Protein AF-A0A1Y3S0T4-F1 (afdb_monomer)

Solvent-accessible surface area (backbone atoms only — not comparable to full-atom values): 10514 Å² total; per-residue (Å²): 111,41,55,55,52,72,51,60,28,50,46,54,92,79,30,40,32,43,30,36,42,38,38,49,50,77,37,74,92,74,42,30,33,38,37,38,40,36,34,21,25,30,57,61,67,98,61,98,59,81,54,43,52,31,23,31,38,37,34,30,49,64,90,37,78,80,43,75,44,75,64,75,42,79,36,24,62,72,36,72,78,49,69,53,73,47,79,44,78,38,48,81,43,20,44,42,71,42,41,42,36,44,42,27,3,68,81,39,77,58,77,76,25,46,37,74,50,77,48,43,41,60,65,38,87,46,73,66,45,83,74,42,74,70,91,75,57,66,87,54,63,53,57,36,31,31,50,36,46,52,69,56,86,41,77,48,63,41,55,45,95,88,62,81,46,76,42,38,72,75,39,84,38,55,72,50,49,49,68,48,81,74,50,75,69,34,41,76,66,96

Secondary structure (DSSP, 8-state):
-BSEEEEEPPPBTTTEEEEEEEEEEEETTTTEEEEEEEEEEEE--SSS---EEEEEEEEEETTEEEEEE---EEE-TT-EEEEEEEEEEPPTTS--EEEEEEEEEESSSS--EEEEEEEEBPPPP---EEEE-----TTS--EEEEE-TT---EEEEEE-TTS-SEEEEEEEE-TTEEE----HHHHTT-

Mean predicted aligned error: 6.02 Å

Nearest PDB structures (foldseek):
  6tav-assembly1_D  TM=3.237E-01  e=8.716E-02  Homo sapiens
  6tav-assembly1_C  TM=2.999E-01  e=6.059E-02  Homo sapiens
  6tav-assembly1_A  TM=3.107E-01  e=1.019E-01  Homo sapiens
  7voo-assembly1_A  TM=3.655E-01  e=3.930E-01  Homo sapiens
  6tav-assembly1_B  TM=3.313E-01  e=2.594E-01  Homo sapiens

Foldseek 3Di:
DFQWDKDWWCADVRFKIKMKIWGWDDDLVQLKIKIKIWIAIGGDDPDDPFWWWKDQKWKDKQNRTPDTDRDIDTGGHGHTPDIDMDMDHAALLQWDKMKMKIWMDTNDSDTDIIDMDIDIDDGNHDDKDWPDWDDDALPDFTKTFMDDSNQDWDWDFDAPPVRPGGLGGTDIDTDTMDTHDDDPVSSVVD

Structure (mmCIF, N/CA/C/O backbone):
data_AF-A0A1Y3S0T4-F1
#
_entry.id   AF-A0A1Y3S0T4-F1
#
loop_
_atom_site.group_PDB
_atom_site.id
_atom_site.type_symbol
_atom_site.label_atom_id
_atom_site.label_alt_id
_atom_site.label_comp_id
_atom_site.label_asym_id
_atom_site.label_entity_id
_atom_site.label_seq_id
_atom_site.pdbx_PDB_ins_code
_atom_site.Cartn_x
_atom_site.Cartn_y
_atom_site.Cartn_z
_atom_site.occupancy
_atom_site.B_iso_or_equiv
_atom_site.auth_seq_id
_atom_site.auth_comp_id
_atom_site.auth_asym_id
_atom_site.auth_atom_id
_atom_site.pdbx_PDB_model_num
ATOM 1 N N . MET A 1 1 ? 0.930 12.149 1.551 1.00 84.44 1 MET A N 1
ATOM 2 C CA . MET A 1 1 ? 0.197 10.907 1.227 1.00 84.44 1 MET A CA 1
ATOM 3 C C . MET A 1 1 ? -0.254 10.985 -0.220 1.00 84.44 1 MET A C 1
ATOM 5 O O . MET A 1 1 ? -0.529 12.093 -0.670 1.00 84.44 1 MET A O 1
ATOM 9 N N . ALA A 1 2 ? -0.275 9.870 -0.949 1.00 92.25 2 ALA A N 1
ATOM 10 C CA . ALA A 1 2 ? -0.686 9.852 -2.349 1.00 92.25 2 ALA A CA 1
ATOM 11 C C . ALA A 1 2 ? -1.312 8.510 -2.759 1.00 92.25 2 ALA A C 1
ATOM 13 O O . ALA A 1 2 ? -0.995 7.462 -2.198 1.00 92.25 2 ALA A O 1
ATOM 14 N N . LEU A 1 3 ? -2.158 8.551 -3.791 1.00 96.88 3 LEU A N 1
ATOM 15 C CA . LEU A 1 3 ? -2.663 7.375 -4.516 1.00 96.88 3 LEU A CA 1
ATOM 16 C C . LEU A 1 3 ? -2.123 7.308 -5.948 1.00 96.88 3 LEU A C 1
ATOM 18 O O . LEU A 1 3 ? -2.604 6.533 -6.765 1.00 96.88 3 LEU A O 1
ATOM 22 N N . SER A 1 4 ? -1.143 8.139 -6.273 1.00 98.38 4 SER A N 1
ATOM 23 C CA . SER A 1 4 ? -0.397 8.067 -7.520 1.00 98.38 4 SER A CA 1
ATOM 24 C C . SER A 1 4 ? 0.948 8.753 -7.357 1.00 98.38 4 SER A C 1
ATOM 26 O O . SER A 1 4 ? 1.165 9.525 -6.420 1.00 98.38 4 SER A O 1
ATOM 28 N N . GLY A 1 5 ? 1.863 8.461 -8.267 1.00 98.38 5 GLY A N 1
ATOM 29 C CA . GLY A 1 5 ? 3.166 9.094 -8.287 1.00 98.38 5 GLY A CA 1
ATOM 30 C C . GLY A 1 5 ? 3.993 8.637 -9.471 1.00 98.38 5 GLY A C 1
ATOM 31 O O . GLY A 1 5 ? 3.568 7.827 -10.297 1.00 98.38 5 GLY A O 1
ATOM 32 N N . SER A 1 6 ? 5.204 9.168 -9.546 1.00 98.38 6 SER A N 1
ATOM 33 C CA . SER A 1 6 ? 6.166 8.793 -10.570 1.00 98.38 6 SER A CA 1
ATOM 34 C C . SER A 1 6 ? 7.584 8.843 -10.032 1.00 98.38 6 SER A C 1
ATOM 36 O O . SER A 1 6 ? 7.881 9.641 -9.147 1.00 98.38 6 SER A O 1
ATOM 38 N N . LEU A 1 7 ? 8.456 8.029 -10.613 1.00 97.81 7 LEU A N 1
ATOM 39 C CA . LEU A 1 7 ? 9.882 7.990 -10.331 1.00 97.81 7 LEU A CA 1
ATOM 40 C C . LEU A 1 7 ? 10.641 7.876 -11.651 1.00 97.81 7 LEU A C 1
ATOM 42 O O . LEU A 1 7 ? 10.340 6.994 -12.453 1.00 97.81 7 LEU A O 1
ATOM 46 N N . THR A 1 8 ? 11.632 8.737 -11.864 1.00 97.81 8 THR A N 1
ATOM 47 C CA . THR A 1 8 ? 12.468 8.739 -13.073 1.00 97.81 8 THR A CA 1
ATOM 48 C C . THR A 1 8 ? 13.914 8.448 -12.700 1.00 97.81 8 THR A C 1
ATOM 50 O O . THR A 1 8 ? 14.414 8.997 -11.721 1.00 97.81 8 THR A O 1
ATOM 53 N N . THR A 1 9 ? 14.586 7.585 -13.464 1.00 97.44 9 THR A N 1
ATOM 54 C CA . THR A 1 9 ? 16.016 7.295 -13.281 1.00 97.44 9 THR A CA 1
ATOM 55 C C . THR A 1 9 ? 16.882 8.524 -13.536 1.00 97.44 9 THR A C 1
ATOM 57 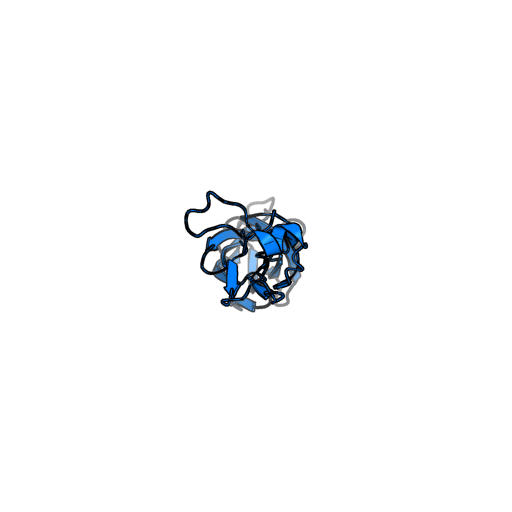O O . THR A 1 9 ? 16.463 9.459 -14.221 1.00 97.44 9 THR A O 1
ATOM 60 N N . ASN A 1 10 ? 18.144 8.490 -13.100 1.00 95.62 10 ASN A N 1
ATOM 61 C CA . ASN A 1 10 ? 19.144 9.369 -13.705 1.00 95.62 10 ASN A CA 1
ATOM 62 C C . ASN A 1 10 ? 19.180 9.170 -15.235 1.00 95.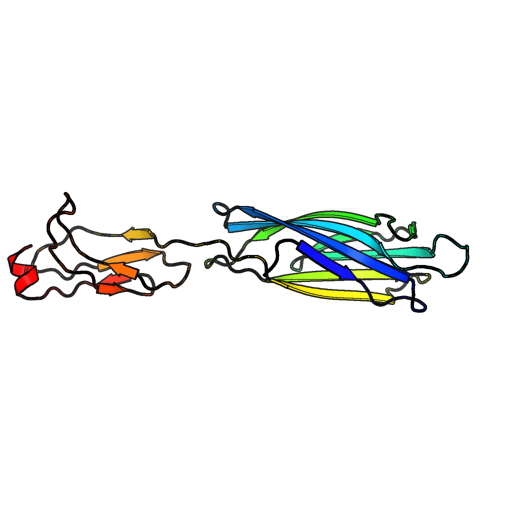62 10 ASN A C 1
ATOM 64 O O . ASN A 1 10 ? 18.837 8.098 -15.751 1.00 95.62 10 ASN A O 1
ATOM 68 N N . ALA A 1 11 ? 19.582 10.215 -15.959 1.00 92.06 11 ALA A N 1
ATOM 69 C CA . ALA A 1 11 ? 19.582 10.212 -17.415 1.00 92.06 11 ALA A CA 1
ATOM 70 C C . ALA A 1 11 ? 20.955 9.829 -17.989 1.00 92.06 11 ALA A C 1
ATOM 72 O O . ALA A 1 11 ? 21.969 10.462 -17.687 1.00 92.06 11 ALA A O 1
ATOM 73 N N . TYR A 1 12 ? 20.990 8.848 -18.889 1.00 90.94 12 TYR A N 1
ATOM 74 C CA . TYR A 1 12 ? 22.156 8.567 -19.720 1.00 90.94 12 TYR A CA 1
ATOM 75 C C . TYR A 1 12 ? 22.338 9.663 -20.779 1.00 90.94 12 TYR A C 1
ATOM 77 O O . TYR A 1 12 ? 21.418 9.990 -21.541 1.00 90.94 12 TYR A O 1
ATOM 85 N N . GLY A 1 13 ? 23.545 10.232 -20.844 1.00 87.19 13 GLY A N 1
ATOM 86 C CA . GLY A 1 13 ? 23.866 11.330 -21.762 1.00 87.19 13 GLY A CA 1
ATOM 87 C C . GLY A 1 13 ? 22.990 12.568 -21.545 1.00 87.19 13 GLY A C 1
ATOM 88 O O . GLY A 1 13 ? 22.670 13.255 -22.509 1.00 87.19 13 GLY A O 1
ATOM 89 N N . GLY A 1 14 ? 22.526 12.788 -20.309 1.00 86.69 14 GLY A N 1
ATOM 90 C CA . GLY A 1 14 ? 21.724 13.944 -19.897 1.00 86.69 14 GLY A CA 1
ATOM 91 C C . GLY A 1 14 ? 20.252 13.919 -20.309 1.00 86.69 14 GLY A C 1
ATOM 92 O O . GLY A 1 14 ? 19.488 14.743 -19.821 1.00 86.69 14 GLY A O 1
ATOM 93 N N . VAL A 1 15 ? 19.833 12.991 -21.178 1.00 87.25 15 VAL A N 1
ATOM 94 C CA . VAL A 1 15 ? 18.504 13.074 -21.808 1.00 87.25 15 VAL A CA 1
ATOM 95 C C . VAL A 1 15 ? 17.759 11.751 -21.991 1.00 87.25 15 VAL A C 1
ATOM 97 O O . VAL A 1 15 ? 16.659 11.775 -22.524 1.00 87.25 15 VAL A O 1
ATOM 100 N N . ARG A 1 16 ? 18.315 10.593 -21.610 1.00 89.94 16 ARG A N 1
ATOM 101 C CA . ARG A 1 16 ? 17.671 9.276 -21.809 1.00 89.94 16 ARG A CA 1
ATOM 102 C C . ARG A 1 16 ? 17.467 8.575 -20.477 1.00 89.94 16 ARG A C 1
ATOM 104 O O . ARG A 1 16 ? 18.444 8.284 -19.797 1.00 89.94 16 ARG A O 1
ATOM 111 N N . SER A 1 17 ? 16.231 8.276 -20.120 1.00 94.19 17 SER A N 1
ATOM 112 C CA . SER A 1 17 ? 15.867 7.726 -18.816 1.00 94.19 17 SER A CA 1
ATOM 113 C C . SER A 1 17 ? 14.731 6.708 -18.927 1.00 94.19 17 SER A C 1
ATOM 115 O O . SER A 1 17 ? 14.222 6.395 -20.009 1.00 94.19 17 SER A O 1
ATOM 117 N N . LEU A 1 18 ? 14.368 6.150 -17.780 1.00 95.81 18 LEU A N 1
ATOM 118 C CA . LEU A 1 18 ? 13.163 5.365 -17.570 1.00 95.81 18 LEU A CA 1
ATOM 119 C C . LEU A 1 18 ? 12.313 6.080 -16.524 1.00 95.81 18 LEU A C 1
ATOM 121 O O . LEU A 1 18 ? 12.845 6.538 -15.514 1.00 95.81 18 LEU A O 1
ATOM 125 N N . THR A 1 19 ? 11.004 6.139 -16.737 1.00 97.69 19 THR A N 1
ATOM 126 C CA . THR A 1 19 ? 10.045 6.644 -15.752 1.00 97.69 19 THR A CA 1
ATOM 127 C C . THR A 1 19 ? 9.044 5.556 -15.426 1.00 97.69 19 THR A C 1
ATOM 129 O O . THR A 1 19 ? 8.407 5.003 -16.319 1.00 97.69 19 THR A O 1
ATOM 132 N N . LEU A 1 20 ? 8.890 5.263 -14.139 1.00 98.69 20 LEU A N 1
ATOM 133 C CA . LEU A 1 20 ? 7.779 4.477 -13.633 1.00 98.69 20 LEU A CA 1
ATOM 134 C C . LEU A 1 20 ? 6.698 5.425 -13.131 1.00 98.69 20 LEU A C 1
ATOM 136 O O . LEU A 1 20 ? 6.955 6.231 -12.241 1.00 98.69 20 LEU A O 1
ATOM 140 N N . THR A 1 21 ? 5.493 5.306 -13.670 1.00 98.75 21 THR A N 1
ATOM 141 C CA . THR A 1 21 ? 4.283 5.938 -13.129 1.00 98.75 21 THR A CA 1
ATOM 142 C C . THR A 1 21 ? 3.449 4.894 -12.412 1.00 98.75 21 THR A C 1
ATOM 144 O O . THR A 1 21 ? 3.365 3.752 -12.869 1.00 98.75 21 THR A O 1
ATOM 147 N N . TRP A 1 22 ? 2.809 5.270 -11.312 1.00 98.81 22 TRP A N 1
ATOM 148 C CA . TRP A 1 22 ? 1.952 4.372 -10.554 1.00 98.81 22 TRP A CA 1
ATOM 149 C C . TRP A 1 22 ? 0.678 5.059 -10.067 1.00 98.81 22 TRP A C 1
ATOM 151 O O . TRP A 1 22 ? 0.628 6.275 -9.891 1.00 98.81 22 TRP A O 1
ATOM 161 N N . SER A 1 23 ? -0.348 4.247 -9.835 1.00 98.75 23 SER A N 1
ATOM 162 C CA . SER A 1 23 ? -1.593 4.604 -9.153 1.00 98.75 23 SER A CA 1
ATOM 163 C C . SER A 1 23 ? -1.956 3.514 -8.147 1.00 98.75 23 SER A C 1
ATOM 165 O O . SER A 1 23 ? -1.479 2.386 -8.263 1.00 98.75 23 SER A O 1
ATOM 167 N N . ALA A 1 24 ? -2.768 3.833 -7.145 1.00 98.62 24 ALA A N 1
ATOM 168 C CA . ALA A 1 24 ? -3.171 2.900 -6.107 1.00 98.62 24 ALA A CA 1
ATOM 169 C C . ALA A 1 24 ? -4.673 2.964 -5.821 1.00 98.62 24 ALA A C 1
ATOM 171 O O . ALA A 1 24 ? -5.259 4.040 -5.730 1.00 98.62 24 ALA A O 1
ATOM 172 N N . THR A 1 25 ? -5.276 1.795 -5.610 1.00 98.44 25 THR A N 1
ATOM 173 C CA . THR A 1 25 ? -6.660 1.636 -5.137 1.00 98.44 25 THR A CA 1
ATOM 174 C C . THR A 1 25 ? -6.671 0.913 -3.797 1.00 98.44 25 THR A C 1
ATOM 176 O O . THR A 1 25 ? -6.008 -0.117 -3.653 1.00 98.44 25 THR A O 1
ATOM 179 N N . GLN A 1 26 ? -7.425 1.420 -2.822 1.00 97.81 26 GLN A N 1
ATOM 180 C CA . GLN A 1 26 ? -7.437 0.881 -1.458 1.00 97.81 26 GLN A CA 1
ATOM 181 C C . GLN A 1 26 ? -8.614 -0.071 -1.226 1.00 97.81 26 GLN A C 1
ATOM 183 O O . GLN A 1 26 ? -9.715 0.158 -1.718 1.00 97.81 26 GLN A O 1
ATOM 188 N N . SER A 1 27 ? -8.385 -1.105 -0.421 1.00 97.75 27 SER A N 1
ATOM 189 C CA . SER A 1 27 ? -9.423 -1.941 0.179 1.00 97.75 27 SER A CA 1
ATOM 190 C C . SER A 1 27 ? -9.442 -1.685 1.681 1.00 97.75 27 SER A C 1
ATOM 192 O O . SER A 1 27 ? -8.518 -2.079 2.395 1.00 97.75 27 SER A O 1
ATOM 194 N N . VAL A 1 28 ? -10.494 -1.013 2.160 1.00 95.25 28 VAL A N 1
ATOM 195 C CA . VAL A 1 28 ? -10.654 -0.689 3.588 1.00 95.25 28 VAL A CA 1
ATOM 196 C C . VAL A 1 28 ? -10.834 -1.963 4.415 1.00 95.25 28 VAL A C 1
ATOM 198 O O . VAL A 1 28 ? -10.186 -2.126 5.450 1.00 95.25 28 VAL A O 1
ATOM 201 N N . SER A 1 29 ? -11.657 -2.896 3.928 1.00 94.12 29 SER A N 1
ATOM 202 C CA . SER A 1 29 ? -11.891 -4.188 4.582 1.00 94.12 29 SER A CA 1
ATOM 203 C C . SER A 1 29 ? -10.639 -5.065 4.582 1.00 94.12 29 SER A C 1
ATOM 205 O O . SER A 1 29 ? -10.322 -5.670 5.602 1.00 94.12 29 SER A O 1
ATOM 207 N N . GLY A 1 30 ? -9.896 -5.089 3.471 1.00 96.19 30 GLY A N 1
ATOM 208 C CA . GLY A 1 30 ? -8.665 -5.870 3.332 1.00 96.19 30 GLY A CA 1
ATOM 209 C C . GLY A 1 30 ? -7.435 -5.250 3.998 1.00 96.19 30 GLY A C 1
ATOM 210 O O . GLY A 1 30 ? -6.421 -5.926 4.120 1.00 96.19 30 GLY A O 1
ATOM 211 N N . ASN A 1 31 ? -7.502 -3.982 4.422 1.00 97.31 31 ASN A N 1
ATOM 212 C CA . ASN A 1 31 ? -6.357 -3.206 4.910 1.00 97.31 31 ASN A CA 1
ATOM 213 C C . ASN A 1 31 ? -5.152 -3.245 3.944 1.00 97.31 31 ASN A C 1
ATOM 215 O O . ASN A 1 31 ? -4.000 -3.442 4.336 1.00 97.31 31 ASN A O 1
ATOM 219 N N . THR A 1 32 ? -5.432 -3.100 2.648 1.00 98.50 32 THR A N 1
ATOM 220 C CA . THR A 1 32 ? -4.443 -3.233 1.567 1.00 98.50 32 THR A CA 1
ATOM 221 C C . THR A 1 32 ? -4.618 -2.139 0.524 1.00 98.50 32 THR A C 1
ATOM 223 O O . THR A 1 32 ? -5.738 -1.690 0.287 1.00 98.50 32 THR A O 1
ATOM 226 N N . SER A 1 33 ? -3.549 -1.806 -0.195 1.00 98.69 33 SER A N 1
ATOM 227 C CA . SER A 1 33 ? -3.616 -1.032 -1.437 1.00 98.69 33 SER A CA 1
ATOM 228 C C . SER A 1 33 ? -3.049 -1.832 -2.602 1.00 98.69 33 SER A C 1
ATOM 230 O O . SER A 1 33 ? -2.012 -2.473 -2.468 1.00 98.69 33 SER A O 1
ATOM 232 N N . THR A 1 34 ? -3.701 -1.774 -3.760 1.00 98.62 34 THR A N 1
ATOM 233 C CA . THR A 1 34 ? -3.180 -2.351 -5.006 1.00 98.62 34 THR A CA 1
ATOM 234 C C . THR A 1 34 ? -2.527 -1.254 -5.823 1.00 98.62 34 THR A C 1
ATOM 236 O O . THR A 1 34 ? -3.215 -0.345 -6.278 1.00 98.62 34 THR A O 1
ATOM 239 N N . VAL A 1 35 ? -1.206 -1.332 -5.984 1.00 98.75 35 VAL A N 1
ATOM 240 C CA . VAL A 1 35 ? -0.392 -0.407 -6.777 1.00 98.75 35 VAL A CA 1
ATOM 241 C C . VAL A 1 35 ? -0.308 -0.922 -8.208 1.00 98.75 35 VAL A C 1
ATOM 243 O O . VAL A 1 35 ? 0.342 -1.935 -8.459 1.00 98.75 35 VAL A O 1
ATOM 246 N N . ASN A 1 36 ? -0.936 -0.216 -9.142 1.00 98.75 36 ASN A N 1
ATOM 247 C CA . ASN A 1 36 ? -0.791 -0.425 -10.580 1.00 98.75 36 ASN A CA 1
ATOM 248 C C . ASN A 1 36 ? 0.344 0.456 -11.092 1.00 98.75 36 ASN A C 1
ATOM 250 O O . ASN A 1 36 ? 0.386 1.645 -10.777 1.00 98.75 36 ASN A O 1
ATOM 254 N N . TRP A 1 37 ? 1.261 -0.102 -11.872 1.00 98.81 37 TRP A N 1
ATOM 255 C CA . TRP A 1 37 ? 2.466 0.593 -12.312 1.00 98.81 37 TRP A CA 1
ATOM 256 C C . TRP A 1 37 ? 2.749 0.362 -13.794 1.00 98.81 37 TRP A C 1
ATOM 258 O O . TRP A 1 37 ? 2.365 -0.645 -14.388 1.00 98.81 37 TRP A O 1
ATOM 268 N N . THR A 1 38 ? 3.438 1.318 -14.406 1.00 98.81 38 THR A N 1
ATOM 269 C CA . THR A 1 38 ? 3.928 1.239 -15.784 1.00 98.81 38 THR A CA 1
ATOM 270 C C . THR A 1 38 ? 5.315 1.848 -15.836 1.00 98.81 38 THR A C 1
ATOM 272 O O . THR A 1 38 ? 5.500 2.994 -15.437 1.00 98.81 38 THR A O 1
ATOM 275 N N . LEU A 1 39 ? 6.287 1.071 -16.305 1.00 98.50 39 LEU A N 1
ATOM 276 C CA . LEU A 1 39 ? 7.636 1.521 -16.610 1.00 98.50 39 LEU A CA 1
ATOM 277 C C . LEU A 1 39 ? 7.703 1.865 -18.097 1.00 98.50 39 LEU A C 1
ATOM 279 O O . LEU A 1 39 ? 7.482 0.993 -18.938 1.00 98.50 39 LEU A O 1
ATOM 283 N N . SER A 1 40 ? 8.069 3.100 -18.412 1.00 96.69 40 SER A N 1
ATOM 284 C CA . SER A 1 40 ? 8.191 3.588 -19.784 1.00 96.69 40 SER A CA 1
ATOM 285 C C . SER A 1 40 ? 9.531 4.269 -20.019 1.00 96.69 40 SER A C 1
ATOM 287 O O . SER A 1 40 ? 10.153 4.801 -19.098 1.00 96.69 40 SER A O 1
ATOM 289 N N . GLY A 1 41 ? 9.976 4.281 -21.271 1.00 93.75 41 GLY A N 1
ATOM 290 C CA . GLY A 1 41 ? 11.067 5.147 -21.698 1.00 93.75 41 GLY A CA 1
ATOM 291 C C . GLY A 1 41 ? 10.696 6.613 -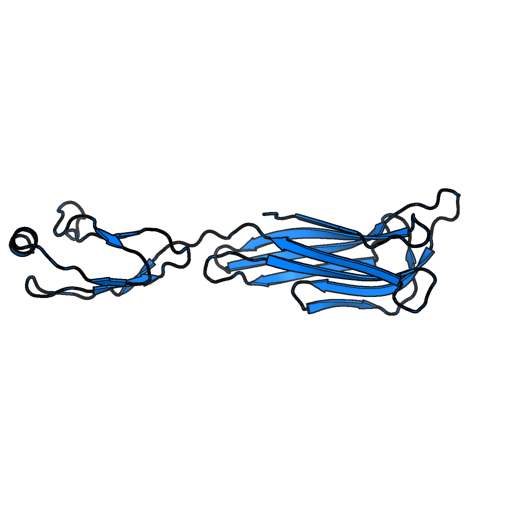21.529 1.00 93.75 41 GLY A C 1
ATOM 292 O O . GLY A 1 41 ? 9.577 7.019 -21.850 1.00 93.75 41 GLY A O 1
ATOM 293 N N . SER A 1 42 ? 11.634 7.409 -21.030 1.00 88.62 42 SER A N 1
ATOM 294 C CA . SER A 1 42 ? 11.469 8.847 -20.855 1.00 88.62 42 SER A CA 1
ATOM 295 C C . SER A 1 42 ? 12.730 9.600 -21.266 1.00 88.62 42 SER A C 1
ATOM 297 O O . SER A 1 42 ? 13.821 9.037 -21.328 1.00 88.62 42 SER A O 1
ATOM 299 N N . GLY A 1 43 ? 12.572 10.884 -21.577 1.00 72.31 43 GLY A N 1
ATOM 300 C CA . GLY A 1 43 ? 13.654 11.711 -22.105 1.00 72.31 43 GLY A CA 1
ATOM 301 C C . GLY A 1 43 ? 13.736 11.714 -23.642 1.00 72.31 43 GLY A C 1
ATOM 302 O O . GLY A 1 43 ? 13.066 10.934 -24.320 1.00 72.31 43 GLY A O 1
ATOM 303 N N . SER A 1 44 ? 14.486 12.666 -24.205 1.00 68.88 44 SER A N 1
ATOM 304 C CA . SER A 1 44 ? 14.457 13.025 -25.631 1.00 68.88 44 SER A CA 1
ATOM 305 C C . SER A 1 44 ? 15.857 13.122 -26.231 1.00 68.88 44 SER A C 1
ATOM 307 O O . SER A 1 44 ? 16.749 13.729 -25.652 1.00 68.88 44 SER A O 1
ATOM 309 N N . THR A 1 45 ? 16.066 12.590 -27.432 1.00 58.97 45 THR A N 1
ATOM 310 C CA . THR A 1 45 ? 17.224 12.963 -28.249 1.00 58.97 45 THR A CA 1
ATOM 311 C C . THR A 1 45 ? 16.869 14.214 -29.047 1.00 58.97 45 THR A C 1
ATOM 313 O O . THR A 1 45 ? 15.891 14.222 -29.784 1.00 58.97 45 THR A O 1
ATOM 316 N N . ALA A 1 46 ? 17.673 15.276 -28.930 1.00 57.69 46 ALA A N 1
ATOM 317 C CA . ALA A 1 46 ? 17.449 16.536 -29.650 1.00 57.69 46 ALA A CA 1
ATOM 318 C C . ALA A 1 46 ? 17.415 16.378 -31.188 1.00 57.69 46 ALA A C 1
ATOM 320 O O . ALA A 1 46 ? 16.946 17.266 -31.889 1.00 57.69 46 ALA A O 1
ATOM 321 N N . ASN A 1 47 ? 17.889 15.247 -31.724 1.00 57.62 47 ASN A N 1
ATOM 322 C CA . ASN A 1 47 ? 18.119 15.061 -33.150 1.00 57.62 47 ASN A CA 1
ATOM 323 C C . ASN A 1 47 ? 17.633 13.663 -33.569 1.00 57.62 47 ASN A C 1
ATOM 325 O O . ASN A 1 47 ? 18.242 12.692 -33.130 1.00 57.62 47 ASN A O 1
ATOM 329 N N . ASN A 1 48 ? 16.566 13.584 -34.380 1.00 57.22 48 ASN A N 1
ATOM 330 C CA . ASN A 1 48 ? 16.119 12.560 -35.360 1.00 57.22 48 ASN A CA 1
ATOM 331 C C . ASN A 1 48 ? 16.532 11.060 -35.272 1.00 57.22 48 ASN A C 1
ATOM 333 O O . ASN A 1 48 ? 16.247 10.312 -36.205 1.00 57.22 48 ASN A O 1
ATOM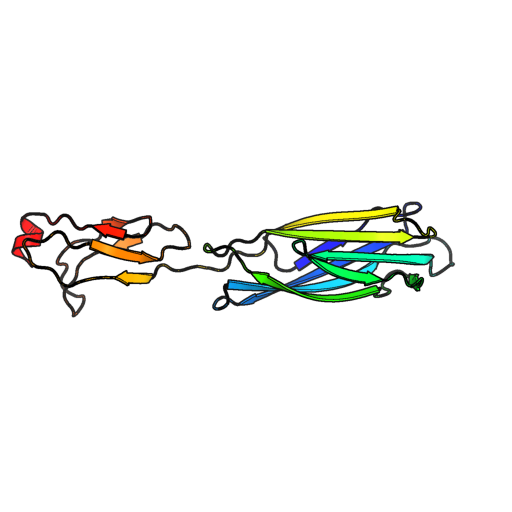 337 N N . ASN A 1 49 ? 17.131 10.562 -34.189 1.00 60.50 49 ASN A N 1
ATOM 338 C CA . ASN A 1 49 ? 17.384 9.145 -33.942 1.00 60.50 49 ASN A CA 1
ATOM 339 C C . ASN A 1 49 ? 16.445 8.674 -32.820 1.00 60.50 49 ASN A C 1
ATOM 341 O O . ASN A 1 49 ? 16.669 9.016 -31.652 1.00 60.50 49 ASN A O 1
ATOM 345 N N . PRO A 1 50 ? 15.353 7.968 -33.160 1.00 72.25 50 PRO A N 1
ATOM 346 C CA . PRO A 1 50 ? 14.133 8.024 -32.369 1.00 72.25 50 PRO A CA 1
ATOM 347 C C . PRO A 1 50 ? 14.046 6.924 -31.307 1.00 72.25 50 PRO A C 1
ATOM 349 O O . PRO A 1 50 ? 12.956 6.660 -30.809 1.00 72.25 50 PRO A O 1
ATOM 352 N N . TRP A 1 51 ? 15.160 6.260 -30.984 1.00 82.50 51 TRP A N 1
ATOM 353 C CA . TRP A 1 51 ? 15.224 5.193 -29.989 1.00 82.50 51 TRP A CA 1
ATOM 354 C C . TRP A 1 51 ? 16.653 4.959 -29.469 1.00 82.50 51 TRP A C 1
ATOM 356 O O . TRP A 1 51 ? 17.639 5.299 -30.121 1.00 82.50 51 TRP A O 1
ATOM 366 N N . TYR A 1 52 ? 16.774 4.337 -28.298 1.00 85.06 52 TYR A N 1
ATOM 367 C CA . TYR A 1 52 ? 18.038 3.871 -27.724 1.00 85.06 52 TYR A CA 1
ATOM 368 C C . TYR A 1 52 ? 17.926 2.423 -27.258 1.00 85.06 52 TYR A C 1
ATOM 370 O O . TYR A 1 52 ? 16.856 1.984 -26.849 1.00 85.06 52 TYR A O 1
ATOM 378 N N . MET A 1 53 ? 19.023 1.662 -27.323 1.00 91.44 53 MET A N 1
ATOM 379 C CA . MET A 1 53 ? 19.015 0.304 -26.774 1.00 91.44 53 MET A CA 1
ATOM 380 C C . MET A 1 53 ? 18.946 0.367 -25.253 1.00 91.44 53 MET A C 1
ATOM 382 O O . MET A 1 53 ? 19.791 1.009 -24.627 1.00 91.44 53 MET A O 1
ATOM 386 N N . THR A 1 54 ? 17.983 -0.342 -24.670 1.00 92.88 54 THR A N 1
ATOM 387 C CA . THR A 1 54 ? 17.887 -0.545 -23.224 1.00 92.88 54 THR A CA 1
ATOM 388 C C . THR A 1 54 ? 17.777 -2.030 -22.889 1.00 92.88 54 THR A C 1
ATOM 390 O O . THR A 1 54 ? 17.285 -2.811 -23.702 1.00 92.88 54 THR A O 1
ATOM 393 N N . GLY A 1 55 ? 18.230 -2.420 -21.702 1.00 91.38 55 GLY A N 1
ATOM 394 C CA . GLY A 1 55 ? 18.171 -3.792 -21.193 1.00 91.38 55 GLY A CA 1
ATOM 395 C C . GLY A 1 55 ? 19.536 -4.262 -20.674 1.00 91.38 55 GLY A C 1
ATOM 396 O O . GLY A 1 55 ? 20.524 -4.061 -21.382 1.00 91.38 55 GLY A O 1
ATOM 397 N N . PRO A 1 56 ? 19.636 -4.895 -19.491 1.00 96.06 56 PRO A N 1
ATOM 398 C CA . PRO A 1 56 ? 18.545 -5.367 -18.637 1.00 96.06 56 PRO A CA 1
ATOM 399 C C . PRO A 1 56 ? 17.727 -4.246 -17.982 1.00 96.06 56 PRO A C 1
ATOM 401 O O . PRO A 1 56 ? 18.199 -3.120 -17.830 1.00 96.06 56 PRO A O 1
ATOM 404 N N . THR A 1 57 ? 16.486 -4.566 -17.609 1.00 97.56 57 THR A N 1
ATOM 405 C CA . THR A 1 57 ? 15.592 -3.701 -16.824 1.00 97.56 57 THR A CA 1
ATOM 406 C C . THR A 1 57 ? 15.025 -4.463 -15.633 1.00 97.56 57 THR A C 1
ATOM 408 O O . THR A 1 57 ? 14.752 -5.661 -15.728 1.00 97.56 57 THR A O 1
ATOM 411 N N . LYS A 1 58 ? 14.847 -3.770 -14.507 1.00 98.62 58 LYS A N 1
ATOM 412 C CA . LYS A 1 58 ? 14.324 -4.332 -13.261 1.00 98.62 58 LYS A CA 1
ATOM 413 C C . LYS A 1 58 ? 13.442 -3.319 -12.545 1.00 98.62 58 LYS A C 1
ATOM 415 O O . LYS A 1 58 ? 13.767 -2.134 -12.500 1.00 98.62 58 LYS A O 1
ATOM 420 N N . VAL A 1 59 ? 12.355 -3.807 -11.952 1.00 98.81 59 VAL A N 1
ATOM 421 C CA . VAL A 1 59 ? 11.512 -3.029 -11.038 1.00 98.81 59 VAL A CA 1
ATOM 422 C C . VAL A 1 59 ? 11.327 -3.814 -9.749 1.00 98.81 59 VAL A C 1
ATOM 424 O O . VAL A 1 59 ? 10.956 -4.991 -9.768 1.00 98.81 59 VAL A O 1
ATOM 427 N N . VAL A 1 60 ? 11.568 -3.147 -8.626 1.00 98.81 60 VAL A N 1
ATOM 428 C CA . VAL A 1 60 ? 11.286 -3.646 -7.280 1.00 98.81 60 VAL A CA 1
ATOM 429 C C . VAL A 1 60 ? 10.266 -2.714 -6.637 1.00 98.81 60 VAL A C 1
ATOM 431 O O . VAL A 1 60 ? 10.466 -1.503 -6.633 1.00 98.81 60 VAL A O 1
ATOM 434 N N . ILE A 1 61 ? 9.176 -3.268 -6.108 1.00 98.75 61 ILE A N 1
ATOM 435 C CA . ILE A 1 61 ? 8.133 -2.528 -5.386 1.00 98.75 61 ILE A CA 1
ATOM 436 C C . ILE A 1 61 ? 7.927 -3.200 -4.033 1.00 98.75 61 ILE A C 1
ATOM 438 O O . ILE A 1 61 ? 7.697 -4.409 -3.976 1.00 98.75 61 ILE A O 1
ATOM 442 N N . ASP A 1 62 ? 7.999 -2.422 -2.952 1.00 97.88 62 ASP A N 1
ATOM 443 C CA . ASP A 1 62 ? 7.856 -2.898 -1.567 1.00 97.88 62 ASP A CA 1
ATOM 444 C C . ASP A 1 62 ? 8.750 -4.123 -1.292 1.00 97.88 62 ASP A C 1
ATOM 446 O O . ASP A 1 62 ? 8.285 -5.198 -0.909 1.00 97.88 62 ASP A O 1
ATOM 450 N N . GLY A 1 63 ? 10.035 -3.994 -1.643 1.00 97.94 63 GLY A N 1
ATOM 451 C CA . GLY A 1 63 ? 11.052 -5.040 -1.487 1.00 97.94 63 GLY A CA 1
ATOM 452 C C . GLY A 1 63 ? 10.944 -6.239 -2.440 1.00 97.94 63 GLY A C 1
ATOM 453 O O . GLY A 1 63 ? 11.840 -7.075 -2.454 1.00 97.94 63 GLY A O 1
ATOM 454 N N . THR A 1 64 ? 9.898 -6.344 -3.267 1.00 98.44 64 THR A N 1
ATOM 455 C CA . THR A 1 64 ? 9.717 -7.480 -4.189 1.00 98.44 64 THR A CA 1
ATOM 456 C C . THR A 1 64 ? 10.011 -7.104 -5.631 1.00 98.44 64 THR A C 1
ATOM 458 O O . THR A 1 64 ? 9.488 -6.118 -6.145 1.00 98.44 64 THR A O 1
ATOM 461 N N . GLN A 1 65 ? 10.812 -7.925 -6.310 1.00 98.62 65 GLN A N 1
ATOM 462 C CA . GLN A 1 65 ? 11.035 -7.813 -7.748 1.00 98.62 65 GLN A CA 1
ATOM 463 C C . GLN A 1 65 ? 9.747 -8.164 -8.505 1.00 98.62 65 GLN A C 1
ATOM 465 O O . GLN A 1 65 ? 9.353 -9.325 -8.551 1.00 98.62 65 GLN A O 1
ATOM 470 N N . VAL A 1 66 ? 9.106 -7.159 -9.100 1.00 98.62 66 VAL A N 1
ATOM 471 C CA . VAL A 1 66 ? 7.871 -7.312 -9.895 1.00 98.62 66 VAL A CA 1
ATOM 472 C C . VAL A 1 66 ? 8.145 -7.390 -11.395 1.00 98.62 66 VAL A C 1
ATOM 474 O O . VAL A 1 66 ? 7.278 -7.792 -12.161 1.00 98.62 66 VAL A O 1
ATOM 477 N N . HIS A 1 67 ? 9.352 -7.009 -11.816 1.00 98.56 67 HIS A N 1
ATOM 478 C CA . HIS A 1 67 ? 9.809 -7.107 -13.197 1.00 98.56 67 HIS A CA 1
ATOM 479 C C . HIS A 1 67 ? 11.309 -7.351 -13.246 1.00 98.56 67 HIS A C 1
ATOM 481 O O . HIS A 1 67 ? 12.072 -6.720 -12.509 1.00 98.56 67 HIS A O 1
ATOM 487 N N . TYR A 1 68 ? 11.723 -8.226 -14.154 1.00 98.19 68 TYR A N 1
ATOM 488 C CA . TYR A 1 68 ? 13.106 -8.380 -14.571 1.00 98.19 68 TYR A CA 1
ATOM 489 C C . TYR A 1 68 ? 13.138 -8.909 -16.000 1.00 98.19 68 TYR A C 1
ATOM 491 O O . TYR A 1 68 ? 12.491 -9.906 -16.312 1.00 98.19 68 TYR A O 1
ATOM 499 N N . SER A 1 69 ? 13.897 -8.250 -16.867 1.00 96.75 69 SER A N 1
ATOM 500 C CA . SER A 1 69 ? 14.136 -8.721 -18.227 1.00 96.75 69 SER A CA 1
ATOM 501 C C . SER A 1 69 ? 15.555 -8.389 -18.649 1.00 96.75 69 SER A C 1
ATOM 503 O O . SER A 1 69 ? 16.015 -7.260 -18.480 1.00 96.75 69 SER A O 1
ATOM 505 N N . THR A 1 70 ? 16.237 -9.369 -19.233 1.00 95.62 70 THR A N 1
ATOM 506 C CA . THR A 1 70 ? 17.549 -9.209 -19.876 1.00 95.62 70 THR A CA 1
ATOM 507 C C . THR A 1 70 ? 17.436 -8.859 -21.358 1.00 95.62 70 THR A C 1
ATOM 509 O O . THR A 1 70 ? 18.448 -8.591 -22.004 1.00 95.62 70 THR A O 1
ATOM 512 N N . SER A 1 71 ? 16.215 -8.838 -21.904 1.00 93.62 71 SER A N 1
ATOM 513 C CA . SER A 1 71 ? 15.979 -8.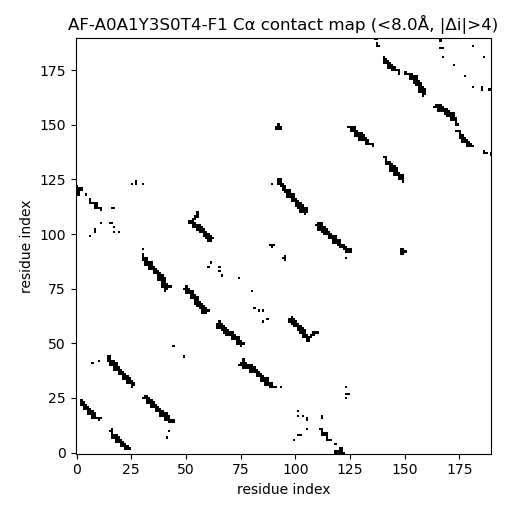539 -23.315 1.00 93.62 71 SER A CA 1
ATOM 514 C C . SER A 1 71 ? 16.411 -7.118 -23.652 1.00 93.62 71 SER A C 1
ATOM 516 O O . SER A 1 71 ? 16.179 -6.178 -22.889 1.00 93.62 71 SER A O 1
ATOM 518 N N . ARG A 1 72 ? 17.018 -6.966 -24.829 1.00 92.38 72 ARG A N 1
ATOM 519 C CA . ARG A 1 72 ? 17.415 -5.672 -25.378 1.00 92.38 72 ARG A CA 1
ATOM 520 C C . ARG A 1 72 ? 16.277 -5.138 -26.235 1.00 92.38 72 ARG A C 1
ATOM 522 O O . ARG A 1 72 ? 15.907 -5.778 -27.214 1.00 92.38 72 ARG A O 1
ATOM 529 N N . ILE A 1 73 ? 15.733 -3.981 -25.873 1.00 92.00 73 ILE A N 1
ATOM 530 C CA . ILE A 1 73 ? 14.642 -3.338 -26.615 1.00 92.00 73 ILE A CA 1
ATOM 531 C C . ILE A 1 73 ? 15.059 -1.952 -27.098 1.00 92.00 73 ILE A C 1
ATOM 533 O O . ILE A 1 73 ? 15.871 -1.268 -26.469 1.00 92.00 73 ILE A O 1
ATOM 537 N N . GLN A 1 74 ? 14.465 -1.529 -28.210 1.00 91.19 74 GLN A N 1
ATOM 538 C CA . GLN A 1 74 ? 14.545 -0.152 -28.674 1.00 91.19 74 GLN A CA 1
ATOM 539 C C . GLN A 1 74 ? 13.577 0.699 -27.851 1.00 91.19 74 GLN A C 1
ATOM 541 O O . GLN A 1 74 ? 12.362 0.563 -27.974 1.00 91.19 74 GLN A O 1
ATOM 546 N N . LEU A 1 75 ? 14.114 1.572 -27.008 1.00 88.56 75 LEU A N 1
ATOM 547 C CA . LEU A 1 75 ? 13.340 2.432 -26.130 1.00 88.56 75 LEU A CA 1
ATOM 548 C C . LEU A 1 75 ? 13.176 3.826 -26.730 1.00 88.56 75 LEU A C 1
ATOM 550 O O . LEU A 1 75 ? 14.162 4.454 -27.111 1.00 88.56 75 LEU A O 1
ATOM 554 N N . ARG A 1 76 ? 11.937 4.314 -26.785 1.00 89.06 76 ARG A N 1
ATOM 555 C CA . ARG A 1 76 ? 11.574 5.691 -27.145 1.00 89.06 76 ARG A CA 1
ATOM 556 C C . ARG A 1 76 ? 10.880 6.352 -25.962 1.00 89.06 76 ARG A C 1
ATOM 558 O O . ARG A 1 76 ? 10.405 5.660 -25.060 1.00 89.06 76 ARG A O 1
ATOM 565 N N . SER A 1 77 ? 10.761 7.678 -25.996 1.00 88.62 77 SER A N 1
ATOM 566 C CA . SER A 1 77 ? 9.848 8.365 -25.081 1.00 88.62 77 SER A CA 1
ATOM 567 C C . SER A 1 77 ? 8.437 7.792 -25.251 1.00 88.62 77 SER A C 1
ATOM 569 O O . SER A 1 77 ? 7.934 7.706 -26.371 1.00 88.62 77 SER A O 1
ATOM 571 N N . GLY A 1 78 ? 7.837 7.332 -24.154 1.00 88.75 78 GLY A N 1
ATOM 572 C CA . GLY A 1 78 ? 6.519 6.696 -24.146 1.00 88.75 78 GLY A CA 1
ATOM 573 C C . GLY A 1 78 ? 6.498 5.205 -24.507 1.00 88.75 78 GLY A C 1
ATOM 574 O O . GLY A 1 78 ? 5.446 4.584 -24.383 1.00 88.75 78 GLY A O 1
ATOM 575 N N . THR A 1 79 ? 7.620 4.587 -24.901 1.00 92.31 79 THR A N 1
ATOM 576 C CA . THR A 1 79 ? 7.669 3.125 -25.077 1.00 92.31 79 THR A CA 1
ATOM 577 C C . THR A 1 79 ? 7.461 2.444 -23.731 1.00 92.31 79 THR A C 1
ATOM 579 O O . THR A 1 79 ? 8.296 2.586 -22.839 1.00 92.31 79 THR A O 1
ATOM 582 N N . VAL A 1 80 ? 6.380 1.676 -23.601 1.00 95.62 80 VAL A N 1
ATOM 583 C CA . VAL A 1 80 ? 6.117 0.856 -22.415 1.00 95.62 80 VAL A CA 1
ATOM 584 C C . VAL A 1 80 ? 7.095 -0.315 -22.389 1.00 95.62 80 VAL A C 1
ATOM 586 O O . VAL A 1 80 ? 7.146 -1.118 -23.316 1.00 95.62 80 VAL A O 1
ATOM 589 N N . VAL A 1 81 ? 7.876 -0.402 -21.317 1.00 96.44 81 VAL A N 1
ATOM 590 C CA . VAL A 1 81 ? 8.826 -1.492 -21.058 1.00 96.44 81 VAL A CA 1
ATOM 591 C C . VAL A 1 81 ? 8.128 -2.650 -20.367 1.00 96.44 81 VAL A C 1
ATOM 593 O O . VAL A 1 81 ? 8.321 -3.806 -20.730 1.00 96.44 81 VAL A O 1
ATOM 596 N N . ALA A 1 82 ? 7.345 -2.329 -19.341 1.00 98.19 82 ALA A N 1
ATOM 597 C CA . ALA A 1 82 ? 6.598 -3.288 -18.549 1.00 98.19 82 ALA A CA 1
ATOM 598 C C . ALA A 1 82 ? 5.482 -2.567 -17.793 1.00 98.19 82 ALA A C 1
ATOM 600 O O . ALA A 1 82 ? 5.569 -1.371 -17.512 1.00 98.19 82 ALA A O 1
ATOM 601 N N . SER A 1 83 ? 4.448 -3.308 -17.428 1.00 98.62 83 SER A N 1
ATOM 602 C CA . SER A 1 83 ? 3.403 -2.842 -16.524 1.00 98.62 83 SER A CA 1
ATOM 603 C C . SER A 1 83 ? 2.930 -4.005 -15.666 1.00 98.62 83 SER A C 1
ATOM 605 O O . SER A 1 83 ? 3.184 -5.168 -15.986 1.00 98.62 83 SER A O 1
ATOM 607 N N . GLY A 1 84 ? 2.262 -3.694 -14.566 1.00 98.62 84 GLY A N 1
ATOM 608 C CA . GLY A 1 84 ? 1.705 -4.709 -13.694 1.00 98.62 84 GLY A CA 1
ATOM 609 C C . GLY A 1 84 ? 1.042 -4.104 -12.474 1.00 98.62 84 GLY A C 1
ATOM 610 O O . GLY A 1 84 ? 0.870 -2.889 -12.362 1.00 98.62 84 GLY A O 1
ATOM 611 N N . SER A 1 85 ? 0.700 -4.972 -11.533 1.00 98.44 85 SER A N 1
ATOM 612 C CA . SER A 1 85 ? 0.093 -4.587 -10.268 1.00 98.44 85 SER A CA 1
ATOM 613 C C . SER A 1 85 ? 0.755 -5.313 -9.107 1.00 98.44 85 SER A C 1
ATOM 615 O O . SER A 1 85 ? 1.215 -6.446 -9.250 1.00 98.44 85 SER A O 1
ATOM 617 N N . ARG A 1 86 ? 0.765 -4.685 -7.934 1.00 98.06 86 ARG A N 1
ATOM 618 C CA . ARG A 1 86 ? 1.172 -5.317 -6.680 1.00 98.06 86 ARG A CA 1
ATOM 619 C C . ARG A 1 86 ? 0.261 -4.875 -5.547 1.00 98.06 86 ARG A C 1
ATOM 621 O O . ARG A 1 86 ? 0.149 -3.683 -5.273 1.00 98.06 86 ARG A O 1
ATOM 628 N N . THR A 1 87 ? -0.338 -5.836 -4.858 1.00 98.50 87 THR A N 1
ATOM 629 C CA . THR A 1 87 ? -1.061 -5.580 -3.611 1.00 98.50 87 THR A CA 1
ATOM 630 C C . THR A 1 87 ? -0.080 -5.488 -2.448 1.00 98.50 87 THR A C 1
ATOM 632 O O . THR A 1 87 ? 0.829 -6.306 -2.316 1.00 98.50 87 THR A O 1
ATOM 635 N N . ILE A 1 88 ? -0.262 -4.465 -1.621 1.00 98.31 88 ILE A N 1
ATOM 636 C CA . ILE A 1 88 ? 0.570 -4.125 -0.474 1.00 98.31 88 ILE A CA 1
ATOM 637 C C . ILE A 1 88 ? -0.330 -4.056 0.759 1.00 98.31 88 ILE A C 1
ATOM 639 O O . ILE A 1 88 ? -1.299 -3.296 0.786 1.00 98.31 88 ILE A O 1
ATOM 643 N N . THR A 1 89 ? 0.007 -4.824 1.792 1.00 98.25 89 THR A N 1
ATOM 644 C CA . THR A 1 89 ? -0.677 -4.783 3.092 1.00 98.25 89 THR A CA 1
ATOM 645 C C . THR A 1 89 ? -0.218 -3.573 3.903 1.00 98.25 89 THR A C 1
ATOM 647 O O . THR A 1 89 ? 0.978 -3.256 3.922 1.00 98.25 89 THR A O 1
ATOM 650 N N . HIS A 1 90 ? -1.167 -2.898 4.554 1.00 98.25 90 HIS A N 1
ATOM 651 C CA . HIS A 1 90 ? -0.920 -1.789 5.474 1.00 98.25 90 HIS A CA 1
ATOM 652 C C . HIS A 1 90 ? -0.628 -2.297 6.890 1.00 98.25 90 HIS A C 1
ATOM 654 O O . HIS A 1 90 ? -0.955 -3.430 7.246 1.00 98.25 90 HIS A O 1
ATOM 660 N N . ASN A 1 91 ? -0.040 -1.435 7.712 1.00 97.44 91 ASN A N 1
ATOM 661 C CA . ASN A 1 91 ? 0.100 -1.668 9.144 1.00 97.44 91 ASN A CA 1
ATOM 662 C C . ASN A 1 91 ? -1.283 -1.766 9.818 1.00 97.44 91 ASN A C 1
ATOM 664 O O . ASN A 1 91 ? -2.309 -1.416 9.227 1.00 97.44 91 ASN A O 1
ATOM 668 N N . SER A 1 92 ? -1.330 -2.228 11.070 1.00 94.06 92 SER A N 1
ATOM 669 C CA . SER A 1 92 ? -2.582 -2.370 11.831 1.00 94.06 92 SER A CA 1
ATOM 670 C C . SER A 1 92 ? -3.351 -1.053 11.995 1.00 94.06 92 SER A C 1
ATOM 672 O O . SER A 1 92 ? -4.580 -1.079 11.999 1.00 94.06 92 SER A O 1
ATOM 674 N N . ASP A 1 93 ? -2.647 0.079 12.063 1.00 95.06 93 ASP A N 1
ATOM 675 C CA . ASP A 1 93 ? -3.180 1.451 12.118 1.00 95.06 93 ASP A CA 1
ATOM 676 C C . ASP A 1 93 ? -3.628 2.007 10.750 1.00 95.06 93 ASP A C 1
ATOM 678 O O . ASP A 1 93 ? -4.114 3.138 10.646 1.00 95.06 93 ASP A O 1
ATOM 682 N N . GLY A 1 94 ? -3.485 1.205 9.692 1.00 97.06 94 GLY A N 1
ATOM 683 C CA . GLY A 1 94 ? -3.821 1.563 8.321 1.00 97.06 94 GLY A CA 1
ATOM 684 C C . GLY A 1 94 ? -2.774 2.430 7.621 1.00 97.06 94 GLY A C 1
ATOM 685 O O . GLY A 1 94 ? -2.998 2.822 6.472 1.00 97.06 94 GLY A O 1
ATOM 686 N N . ALA A 1 95 ? -1.634 2.733 8.246 1.00 97.38 95 ALA A N 1
ATOM 687 C CA . ALA A 1 95 ? -0.538 3.453 7.608 1.00 97.38 95 ALA A CA 1
ATOM 688 C C . ALA A 1 95 ? 0.307 2.518 6.725 1.00 97.38 95 ALA A C 1
ATOM 690 O O . ALA A 1 95 ? 0.454 1.324 6.997 1.00 97.38 95 ALA A O 1
ATOM 691 N N . LYS A 1 96 ? 0.891 3.059 5.648 1.00 98.19 96 LYS A N 1
ATOM 692 C CA . LYS A 1 96 ? 1.890 2.344 4.842 1.00 98.19 96 LYS A CA 1
ATOM 693 C C . LYS A 1 96 ? 2.794 3.304 4.076 1.00 98.19 96 LYS A C 1
ATOM 695 O O . LYS A 1 96 ? 2.325 4.182 3.350 1.00 98.19 96 LYS A O 1
ATOM 700 N N . THR A 1 97 ? 4.093 3.043 4.162 1.00 98.44 97 THR A N 1
ATOM 701 C CA . THR A 1 97 ? 5.108 3.555 3.236 1.00 98.44 97 THR A CA 1
ATOM 702 C C . THR A 1 97 ? 5.700 2.369 2.486 1.00 98.44 97 THR A C 1
ATOM 704 O O . THR A 1 97 ? 5.924 1.318 3.084 1.00 98.44 97 THR A O 1
ATOM 707 N N . PHE A 1 98 ? 5.928 2.522 1.186 1.00 98.44 98 PHE A N 1
ATOM 708 C CA . PHE A 1 98 ? 6.564 1.512 0.342 1.00 98.44 98 PHE A CA 1
ATOM 709 C C . PHE A 1 98 ? 7.625 2.166 -0.543 1.00 98.44 98 PHE A C 1
ATOM 711 O O . PHE A 1 98 ? 7.536 3.359 -0.834 1.00 98.44 98 PHE A O 1
ATOM 718 N N . SER A 1 99 ? 8.622 1.399 -0.977 1.00 98.50 99 SER A N 1
ATOM 719 C CA . SER A 1 99 ? 9.641 1.873 -1.915 1.00 98.50 99 SER A CA 1
ATOM 720 C C . SER A 1 99 ? 9.402 1.348 -3.326 1.00 98.50 99 SER A C 1
ATOM 722 O O . SER A 1 99 ? 8.857 0.259 -3.527 1.00 98.50 99 SER A O 1
ATOM 724 N N . ILE A 1 100 ? 9.832 2.133 -4.309 1.00 98.81 100 ILE A N 1
ATOM 725 C CA . ILE A 1 100 ? 9.991 1.707 -5.696 1.00 98.81 100 ILE A CA 1
ATOM 726 C C . ILE A 1 100 ? 11.454 1.898 -6.066 1.00 98.81 100 ILE A C 1
ATOM 728 O O . ILE A 1 100 ? 12.007 2.974 -5.848 1.00 98.81 100 ILE A O 1
ATOM 732 N N . ARG A 1 101 ? 12.053 0.874 -6.674 1.00 98.81 101 ARG A N 1
ATOM 733 C CA . ARG A 1 101 ? 13.393 0.925 -7.257 1.00 98.81 101 ARG A CA 1
ATOM 734 C C . ARG A 1 101 ? 13.352 0.480 -8.712 1.00 98.81 101 ARG A C 1
ATOM 736 O O . ARG A 1 101 ? 12.773 -0.558 -9.035 1.00 98.81 101 ARG A O 1
ATOM 743 N N . ILE A 1 102 ? 13.985 1.266 -9.574 1.00 98.50 102 ILE A N 1
ATOM 744 C CA . ILE A 1 102 ? 14.137 1.011 -11.007 1.00 98.50 102 ILE A CA 1
ATOM 745 C C . ILE A 1 102 ? 15.624 0.806 -11.280 1.00 98.50 102 ILE A C 1
ATOM 747 O O . ILE A 1 102 ? 16.452 1.597 -10.827 1.00 98.50 102 ILE A O 1
ATOM 751 N N . GLU A 1 103 ? 15.958 -0.217 -12.057 1.00 98.38 103 GLU A N 1
ATOM 752 C CA . GLU A 1 103 ? 17.277 -0.361 -12.670 1.00 98.38 103 GLU A CA 1
ATOM 753 C C . GLU A 1 103 ? 17.120 -0.549 -14.177 1.00 98.38 103 GLU A C 1
ATOM 755 O O . GLU A 1 103 ? 16.234 -1.268 -14.648 1.00 98.38 103 GLU A O 1
ATOM 760 N N . GLY A 1 104 ? 18.009 0.075 -14.936 1.00 96.81 104 GLY A N 1
ATOM 761 C CA . GLY A 1 104 ? 18.098 -0.056 -16.377 1.00 96.81 104 GLY A CA 1
ATOM 762 C C . GLY A 1 104 ? 19.534 0.092 -16.860 1.00 96.81 104 GLY A C 1
ATOM 763 O O . GLY A 1 104 ? 20.356 0.782 -16.250 1.00 96.81 104 GLY A O 1
ATOM 764 N N . ALA A 1 105 ? 19.828 -0.557 -17.979 1.00 96.50 105 ALA A N 1
ATOM 765 C CA . ALA A 1 105 ? 21.063 -0.365 -18.722 1.00 96.50 105 ALA A CA 1
ATOM 766 C C . ALA A 1 105 ? 20.744 0.265 -20.081 1.00 96.50 105 ALA A C 1
ATOM 768 O O . ALA A 1 105 ? 20.136 -0.386 -20.928 1.00 96.50 105 ALA A O 1
ATOM 769 N N . ILE A 1 106 ? 21.138 1.522 -20.291 1.00 93.81 106 ILE A N 1
ATOM 770 C CA . ILE A 1 106 ? 20.983 2.242 -21.562 1.00 93.81 106 ILE A CA 1
ATOM 771 C C . ILE A 1 106 ? 22.324 2.237 -22.301 1.00 93.81 106 ILE A C 1
ATOM 773 O O . ILE A 1 106 ? 23.335 2.680 -21.758 1.00 93.81 106 ILE A O 1
ATOM 777 N N . TYR A 1 107 ? 22.331 1.719 -23.536 1.00 92.88 107 TYR A N 1
ATOM 778 C CA . TYR A 1 107 ? 23.493 1.460 -24.410 1.00 92.88 107 TYR A CA 1
ATOM 779 C C . TYR A 1 107 ? 24.603 0.556 -23.842 1.00 92.88 107 TYR A C 1
ATOM 781 O O . TYR A 1 107 ? 25.430 0.070 -24.606 1.00 92.88 107 TYR A O 1
ATOM 789 N N . THR A 1 108 ? 24.578 0.230 -22.556 1.00 91.81 108 THR A N 1
ATOM 790 C CA . THR A 1 108 ? 25.488 -0.702 -21.875 1.00 91.81 108 THR A CA 1
ATOM 791 C C . THR A 1 108 ? 24.781 -2.017 -21.563 1.00 91.81 108 THR A C 1
ATOM 793 O O . THR A 1 108 ? 23.559 -2.087 -21.640 1.00 91.81 108 THR A O 1
ATOM 796 N N . THR A 1 109 ? 25.520 -3.067 -21.208 1.00 87.88 109 THR A N 1
ATOM 797 C CA . THR A 1 109 ? 24.957 -4.317 -20.653 1.00 87.88 109 THR A CA 1
ATOM 798 C C . THR A 1 109 ? 24.911 -4.312 -19.123 1.00 87.88 109 THR A C 1
ATOM 800 O O . THR A 1 109 ? 24.114 -5.035 -18.531 1.00 87.88 109 THR A O 1
ATOM 803 N N . SER A 1 110 ? 25.721 -3.467 -18.481 1.00 94.44 110 SER A N 1
ATOM 804 C CA . SER A 1 110 ? 25.691 -3.213 -17.037 1.00 94.44 110 SER A CA 1
ATOM 805 C C . SER A 1 110 ? 24.721 -2.083 -16.694 1.00 94.44 110 SER A C 1
ATOM 807 O O . SER A 1 110 ? 24.622 -1.110 -17.445 1.00 94.44 110 SER A O 1
ATOM 809 N N . VAL A 1 111 ? 24.044 -2.192 -15.547 1.00 97.06 111 VAL A N 1
ATOM 810 C CA . VAL A 1 111 ? 23.124 -1.167 -15.022 1.00 97.06 111 VAL A CA 1
ATOM 811 C C . VAL A 1 111 ? 23.844 0.180 -14.889 1.00 97.06 111 VAL A C 1
ATOM 813 O O . VAL A 1 111 ? 24.887 0.265 -14.247 1.00 97.06 111 VAL A O 1
ATOM 816 N N . ASN A 1 112 ? 23.280 1.230 -15.490 1.00 96.56 112 ASN A N 1
ATOM 817 C CA . ASN A 1 112 ? 23.821 2.597 -15.465 1.00 96.56 112 ASN A CA 1
ATOM 818 C C . ASN A 1 112 ? 22.746 3.685 -15.270 1.00 96.56 112 ASN A C 1
ATOM 820 O O . ASN A 1 112 ? 23.063 4.874 -15.199 1.00 96.56 112 ASN A O 1
ATOM 824 N N . CYS A 1 113 ? 21.475 3.292 -15.200 1.00 96.50 113 CYS A N 1
ATOM 825 C CA . CYS A 1 113 ? 20.341 4.158 -14.915 1.00 96.50 113 CYS A CA 1
ATOM 826 C C . CYS A 1 113 ? 19.547 3.551 -13.763 1.00 96.50 113 CYS A C 1
ATOM 828 O O . CYS A 1 113 ? 19.022 2.444 -13.879 1.00 96.50 113 CYS A O 1
ATO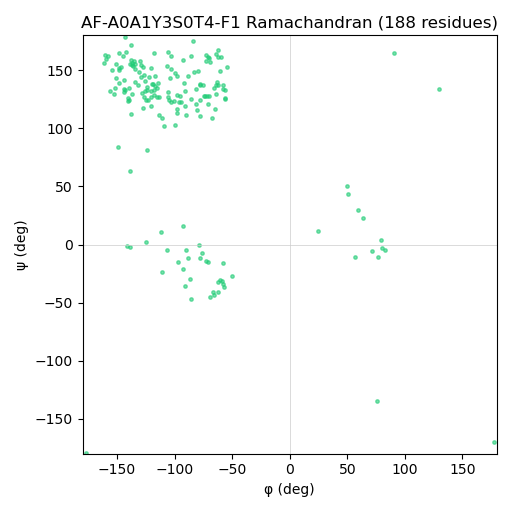M 830 N N . THR A 1 114 ? 19.463 4.260 -12.646 1.00 98.19 114 THR A N 1
ATOM 831 C CA . THR A 1 114 ? 18.755 3.817 -11.451 1.00 98.19 114 THR A CA 1
ATOM 832 C C . THR A 1 114 ? 17.948 4.953 -10.845 1.00 98.19 114 THR A C 1
ATOM 834 O O . THR A 1 114 ? 18.207 6.136 -11.073 1.00 98.19 114 THR A O 1
ATOM 837 N N . ALA A 1 115 ? 16.925 4.581 -10.090 1.00 98.44 115 ALA A N 1
ATOM 838 C CA . ALA A 1 115 ? 16.260 5.466 -9.151 1.00 98.44 115 ALA A CA 1
ATOM 839 C C . ALA A 1 115 ? 15.622 4.642 -8.042 1.00 98.44 115 ALA A C 1
ATOM 841 O O . ALA A 1 115 ? 15.197 3.507 -8.269 1.00 98.44 115 ALA A O 1
ATOM 842 N N . GLU A 1 116 ? 15.531 5.237 -6.862 1.00 98.56 116 GLU A N 1
ATOM 843 C CA . GLU A 1 116 ? 14.842 4.670 -5.715 1.00 98.56 116 GLU A CA 1
ATOM 844 C C . GLU A 1 116 ? 14.138 5.783 -4.948 1.00 98.56 116 GLU A C 1
ATOM 846 O O . GLU A 1 116 ? 14.720 6.840 -4.706 1.00 98.56 116 GLU A O 1
ATOM 851 N N . GLN A 1 117 ? 12.876 5.560 -4.596 1.00 98.56 117 GLN A N 1
ATOM 852 C CA . GLN A 1 117 ? 12.097 6.512 -3.816 1.00 98.56 117 GLN A CA 1
ATOM 853 C C . GLN A 1 117 ? 11.045 5.794 -2.975 1.00 98.56 117 GLN A C 1
ATOM 855 O O . GLN A 1 117 ? 10.429 4.821 -3.416 1.00 98.56 117 GLN A O 1
ATOM 860 N N . SER A 1 118 ? 10.818 6.318 -1.772 1.00 98.38 118 SER A N 1
ATOM 861 C CA . SER A 1 118 ? 9.718 5.914 -0.899 1.00 98.38 118 SER A CA 1
ATOM 862 C C . SER A 1 118 ? 8.486 6.787 -1.124 1.00 98.38 118 SER A C 1
ATOM 864 O O . SER A 1 118 ? 8.585 8.009 -1.243 1.00 98.38 118 SER A O 1
ATOM 866 N N . PHE A 1 119 ? 7.317 6.154 -1.124 1.00 98.50 119 PHE A N 1
ATOM 867 C CA . PHE A 1 119 ? 6.014 6.798 -1.218 1.00 98.50 119 PHE A CA 1
ATOM 868 C C . PHE A 1 119 ? 5.150 6.391 -0.025 1.00 98.50 119 PHE A C 1
ATOM 870 O O . PHE A 1 119 ? 5.074 5.216 0.338 1.00 98.50 119 PHE A O 1
ATOM 877 N N . THR A 1 120 ? 4.469 7.366 0.571 1.00 98.50 120 THR A N 1
ATOM 878 C CA . THR A 1 120 ? 3.492 7.129 1.640 1.00 98.50 120 THR A CA 1
ATOM 879 C C . THR A 1 120 ? 2.092 7.107 1.044 1.00 98.50 120 THR A C 1
ATOM 881 O O . THR A 1 120 ? 1.627 8.119 0.503 1.00 98.50 120 THR A O 1
ATOM 884 N N . LEU A 1 121 ? 1.425 5.959 1.149 1.00 98.44 121 LEU A N 1
ATOM 885 C CA . LEU A 1 121 ? 0.042 5.786 0.713 1.00 98.44 121 LEU A CA 1
ATOM 886 C C . LEU A 1 121 ? -0.908 6.559 1.631 1.00 98.44 121 LEU A C 1
ATOM 888 O O . LEU A 1 121 ? -0.562 6.905 2.761 1.00 98.44 121 LEU A O 1
ATOM 892 N N . ASN A 1 122 ? -2.118 6.830 1.147 1.00 97.81 122 ASN A N 1
ATOM 893 C CA . ASN A 1 122 ? -3.178 7.331 2.018 1.00 97.81 122 ASN A CA 1
ATOM 894 C C . ASN A 1 122 ? -3.432 6.335 3.156 1.00 97.81 122 ASN A C 1
ATOM 896 O O . ASN A 1 122 ? -3.471 5.122 2.933 1.00 97.81 122 ASN A O 1
ATOM 900 N N . GLN A 1 123 ? -3.600 6.844 4.374 1.00 96.31 123 GLN A N 1
ATOM 901 C CA . GLN A 1 123 ? -3.951 6.005 5.512 1.00 96.31 123 GLN A CA 1
ATOM 902 C C . GLN A 1 123 ? -5.351 5.416 5.309 1.00 96.31 123 GLN A C 1
ATOM 904 O O . GLN A 1 123 ? -6.281 6.128 4.932 1.00 96.31 123 GLN A O 1
ATOM 909 N N . ILE A 1 124 ? -5.500 4.118 5.565 1.00 96.88 124 ILE A N 1
ATOM 910 C CA . ILE A 1 124 ? -6.809 3.465 5.604 1.00 96.88 124 ILE A CA 1
ATOM 911 C C . ILE A 1 124 ? -7.415 3.731 6.988 1.00 96.88 124 ILE A C 1
ATOM 913 O O . ILE A 1 124 ? -6.798 3.339 7.977 1.00 96.88 124 ILE A O 1
ATOM 917 N N . PRO A 1 125 ? -8.596 4.369 7.104 1.00 93.56 125 PRO A N 1
ATOM 918 C CA . PRO A 1 125 ? -9.216 4.615 8.403 1.00 93.56 125 PRO A CA 1
ATOM 919 C C . PRO A 1 125 ? -9.454 3.315 9.174 1.00 93.56 125 PRO A C 1
ATOM 921 O O . PRO A 1 125 ? -9.970 2.343 8.617 1.00 93.56 125 PRO A O 1
ATOM 924 N N . ARG A 1 126 ? -9.099 3.302 10.464 1.00 94.12 126 ARG A N 1
ATOM 925 C CA . ARG A 1 126 ? -9.302 2.157 11.358 1.00 94.12 126 ARG A CA 1
ATOM 926 C C . ARG A 1 126 ? -10.136 2.584 12.565 1.00 94.12 126 ARG A C 1
ATOM 928 O O . ARG A 1 126 ? -9.782 3.533 13.254 1.00 94.12 126 ARG A O 1
ATOM 935 N N . GLY A 1 127 ? -11.250 1.895 12.800 1.00 90.25 127 GLY A N 1
ATOM 936 C CA . GLY A 1 127 ? -12.127 2.139 13.947 1.00 90.25 127 GLY A CA 1
ATOM 937 C C . GLY A 1 127 ? -11.771 1.262 15.143 1.00 90.25 127 GLY A C 1
ATOM 938 O O . GLY A 1 127 ? -11.145 0.213 14.982 1.00 90.25 127 GLY A O 1
ATOM 939 N N . ALA A 1 128 ? -12.195 1.692 16.330 1.00 93.31 128 ALA A N 1
ATOM 940 C CA . ALA A 1 128 ? -12.169 0.858 17.521 1.00 93.31 128 ALA A CA 1
ATOM 941 C C . ALA A 1 128 ? -13.402 -0.055 17.578 1.00 93.31 128 ALA A C 1
ATOM 943 O O . ALA A 1 128 ? -14.480 0.316 17.113 1.00 93.31 128 ALA A O 1
ATOM 944 N N . THR A 1 129 ? -13.250 -1.240 18.165 1.00 93.38 129 THR A N 1
ATOM 945 C CA . THR A 1 129 ? -14.351 -2.196 18.362 1.00 93.38 129 THR A CA 1
ATOM 946 C C . THR A 1 129 ? -14.243 -2.837 19.733 1.00 93.38 129 THR A C 1
ATOM 948 O O . THR A 1 129 ? -13.162 -3.296 20.097 1.00 93.38 129 THR A O 1
ATOM 951 N N . ILE A 1 130 ? -15.347 -2.939 20.472 1.00 94.69 130 ILE A N 1
ATOM 952 C CA . ILE A 1 130 ? -15.382 -3.739 21.704 1.00 94.69 130 ILE A CA 1
ATOM 953 C C . ILE A 1 130 ? -15.145 -5.208 21.336 1.00 94.69 130 ILE A C 1
ATOM 955 O O . ILE A 1 130 ? -15.775 -5.732 20.420 1.00 94.69 130 ILE A O 1
ATOM 959 N N . THR A 1 131 ? -14.214 -5.857 22.029 1.00 96.94 131 THR A N 1
ATOM 960 C CA . THR A 1 131 ? -13.876 -7.277 21.853 1.00 96.94 131 THR A CA 1
ATOM 961 C C . THR A 1 131 ? -14.303 -8.122 23.046 1.00 96.94 131 THR A C 1
ATOM 963 O O . THR A 1 131 ? -14.511 -9.321 22.888 1.00 96.94 131 THR A O 1
ATOM 966 N N . SER A 1 132 ? -14.454 -7.516 24.227 1.00 96.81 132 SER A N 1
ATOM 967 C CA . SER A 1 132 ? -14.983 -8.176 25.420 1.00 96.81 132 SER A CA 1
ATOM 968 C C . SER A 1 132 ? -15.668 -7.167 26.338 1.00 96.81 132 SER A C 1
ATOM 970 O O . SER A 1 132 ? -15.127 -6.092 26.597 1.00 96.81 132 SER A O 1
ATOM 972 N N . ALA A 1 133 ? -16.850 -7.522 26.834 1.00 94.31 133 ALA A N 1
ATOM 973 C CA . ALA A 1 133 ? -17.591 -6.779 27.848 1.00 94.31 133 ALA A CA 1
ATOM 974 C C . ALA A 1 133 ? -18.408 -7.781 28.688 1.00 94.31 133 ALA A C 1
ATOM 976 O O . ALA A 1 133 ? -19.556 -8.071 28.351 1.00 94.31 133 ALA A O 1
ATOM 977 N N . PRO A 1 134 ? -17.800 -8.406 29.711 1.00 92.88 134 PRO A N 1
ATOM 978 C CA . PRO A 1 134 ? -18.462 -9.425 30.516 1.00 92.88 134 PRO A CA 1
ATOM 979 C C . PRO A 1 134 ? -19.509 -8.822 31.460 1.00 92.88 134 PRO A C 1
ATOM 981 O O . PRO A 1 134 ? -19.426 -7.654 31.844 1.00 92.88 134 PRO A O 1
ATOM 984 N N . ASN A 1 135 ? -20.460 -9.659 31.883 1.00 91.81 135 ASN A N 1
ATOM 985 C CA . ASN A 1 135 ? -21.389 -9.326 32.962 1.00 91.81 135 ASN A CA 1
ATOM 986 C C . ASN A 1 135 ? -20.625 -9.049 34.264 1.00 91.81 135 ASN A C 1
ATOM 988 O O . ASN A 1 135 ? -19.584 -9.656 34.525 1.00 91.81 135 ASN A O 1
ATOM 992 N N . PHE A 1 136 ? -21.181 -8.178 35.097 1.00 90.50 136 PHE A N 1
ATOM 993 C CA . PHE A 1 136 ? -20.607 -7.777 36.376 1.00 90.50 136 PHE A CA 1
ATOM 994 C C . PHE A 1 136 ? -21.716 -7.457 37.383 1.00 90.50 136 PHE A C 1
ATOM 996 O O . PHE A 1 136 ? -22.876 -7.293 37.007 1.00 90.50 136 PHE A O 1
ATOM 1003 N N . LYS A 1 137 ? -21.355 -7.388 38.660 1.00 85.50 137 LYS A N 1
ATOM 1004 C CA . LYS A 1 137 ? -22.198 -6.935 39.770 1.00 85.50 137 LYS A CA 1
ATOM 1005 C C . LYS A 1 137 ? -21.819 -5.516 40.190 1.00 85.50 137 LYS A C 1
ATOM 1007 O O . LYS A 1 137 ? -20.706 -5.060 39.942 1.00 85.50 137 LYS A O 1
ATOM 1012 N N . ASP A 1 138 ? -22.711 -4.853 40.912 1.00 77.56 138 ASP A N 1
ATOM 1013 C CA . ASP A 1 138 ? -22.505 -3.553 41.575 1.00 77.56 138 ASP A CA 1
ATOM 1014 C C . ASP A 1 138 ? -21.227 -3.468 42.445 1.00 77.56 138 ASP A C 1
ATOM 1016 O O . ASP A 1 138 ? -20.634 -2.402 42.639 1.00 77.56 138 ASP A O 1
ATOM 1020 N N . THR A 1 139 ? -20.773 -4.613 42.952 1.00 81.81 139 THR A N 1
ATOM 1021 C CA . THR A 1 139 ? -19.566 -4.763 43.776 1.00 81.81 139 THR A CA 1
ATOM 1022 C C . THR A 1 139 ? -18.279 -4.996 42.978 1.00 81.81 139 THR A C 1
ATOM 1024 O O . THR A 1 139 ? -17.192 -4.869 43.549 1.00 81.81 139 THR A O 1
ATOM 1027 N N . ASP A 1 140 ? -18.371 -5.272 41.676 1.00 85.62 140 ASP A N 1
ATOM 1028 C CA . ASP A 1 140 ? -17.229 -5.592 40.818 1.00 85.62 140 ASP A CA 1
ATOM 1029 C C . ASP A 1 140 ? -16.509 -4.332 40.284 1.00 85.62 140 ASP A C 1
ATOM 1031 O O . ASP A 1 140 ? -16.912 -3.185 40.486 1.00 85.62 140 ASP A O 1
ATOM 1035 N N . SER A 1 141 ? -15.394 -4.545 39.579 1.00 85.44 141 SER A N 1
ATOM 1036 C CA . SER A 1 141 ? -14.692 -3.529 38.778 1.00 85.44 141 SER A CA 1
ATOM 1037 C C . SER A 1 141 ? -14.573 -4.044 37.344 1.00 85.44 141 SER A C 1
ATOM 1039 O O . SER A 1 141 ? -13.555 -4.652 36.992 1.00 85.44 141 SER A O 1
ATOM 1041 N N . PRO A 1 142 ? -15.637 -3.908 36.531 1.00 92.62 142 PRO A N 1
ATOM 1042 C CA . PRO A 1 142 ? -15.696 -4.546 35.229 1.00 92.62 142 PRO A CA 1
ATOM 1043 C C . PRO A 1 142 ? -14.622 -4.001 34.299 1.00 92.62 142 PRO A C 1
ATOM 1045 O O . PRO A 1 142 ? -14.385 -2.794 34.209 1.00 92.62 142 PRO A O 1
ATOM 1048 N N . LYS A 1 143 ? -13.990 -4.919 33.572 1.00 95.12 143 LYS A N 1
ATOM 1049 C CA . LYS A 1 143 ? -13.024 -4.614 32.524 1.00 95.12 143 LYS A CA 1
ATOM 1050 C C . LYS A 1 143 ? -13.666 -4.861 31.169 1.00 95.12 143 LYS A C 1
ATOM 1052 O O . LYS A 1 143 ? -14.141 -5.963 30.910 1.00 95.12 143 LYS A O 1
ATOM 1057 N N . ILE A 1 144 ? -13.611 -3.858 30.302 1.00 96.62 144 ILE A N 1
ATOM 1058 C CA . ILE A 1 144 ? -13.879 -4.023 28.875 1.00 96.62 144 ILE A CA 1
ATOM 1059 C C . ILE A 1 144 ? -12.561 -4.122 28.115 1.00 96.62 144 ILE A C 1
ATOM 1061 O O . ILE A 1 144 ? -11.563 -3.493 28.475 1.00 96.62 144 ILE A O 1
ATOM 1065 N N . GLU A 1 145 ? -12.566 -4.894 27.040 1.00 97.69 145 GLU A N 1
ATOM 1066 C CA . GLU A 1 145 ? -11.470 -4.967 26.082 1.00 97.69 145 GLU A CA 1
ATOM 1067 C C . GLU A 1 145 ? -11.962 -4.490 24.724 1.00 97.69 145 GLU A C 1
ATOM 1069 O O . GLU A 1 145 ? -13.123 -4.690 24.354 1.00 97.69 145 GLU A O 1
ATOM 1074 N N . PHE A 1 146 ? -11.080 -3.831 23.987 1.00 96.44 146 PHE A N 1
ATOM 1075 C CA . PHE A 1 146 ? -11.383 -3.293 22.675 1.00 96.44 146 PHE A CA 1
ATOM 1076 C C . PHE A 1 146 ? -10.149 -3.310 21.776 1.00 96.44 146 PHE A C 1
ATOM 1078 O O . PHE A 1 146 ? -9.010 -3.164 22.220 1.00 96.44 146 PHE A O 1
ATOM 1085 N N . SER A 1 147 ? -10.383 -3.436 20.473 1.00 95.31 147 SER A N 1
ATOM 1086 C CA . SER A 1 147 ? -9.385 -3.078 19.476 1.00 95.31 147 SER A CA 1
ATOM 1087 C C . SER A 1 147 ? -9.366 -1.554 19.333 1.00 95.31 147 SER A C 1
ATOM 1089 O O . SER A 1 147 ? -10.418 -0.921 19.312 1.00 95.31 147 SER A O 1
ATOM 1091 N N . ASN A 1 148 ? -8.179 -0.954 19.245 1.00 95.06 148 ASN A N 1
ATOM 1092 C CA . ASN A 1 148 ? -8.010 0.466 18.917 1.00 95.06 148 ASN A CA 1
ATOM 1093 C C . ASN A 1 148 ? -6.832 0.655 17.947 1.00 95.06 148 ASN A C 1
ATOM 1095 O O . ASN A 1 148 ? -5.811 1.249 18.295 1.00 95.06 148 ASN A O 1
ATOM 1099 N N . PRO A 1 149 ? -6.932 0.090 16.734 1.00 93.19 149 PRO A N 1
ATOM 1100 C CA . PRO A 1 149 ? -5.849 0.104 15.754 1.00 93.19 149 PRO A CA 1
ATOM 1101 C C . PRO A 1 149 ? -5.351 1.508 15.390 1.00 93.19 149 PRO A C 1
ATOM 1103 O O . PRO A 1 149 ? -4.156 1.682 15.197 1.00 93.19 149 PRO A O 1
ATOM 1106 N N . ALA A 1 150 ? -6.233 2.509 15.319 1.00 91.50 150 ALA A N 1
ATOM 1107 C CA . ALA A 1 150 ? -5.837 3.888 15.023 1.00 91.50 150 ALA A CA 1
ATOM 1108 C C . ALA A 1 150 ? -5.187 4.618 16.214 1.00 91.50 150 ALA A C 1
ATOM 1110 O O . ALA A 1 150 ? -4.731 5.746 16.050 1.00 91.50 150 ALA A O 1
ATOM 1111 N N . GLY A 1 151 ? -5.172 4.015 17.410 1.00 91.00 151 GLY A N 1
ATOM 1112 C CA . GLY A 1 151 ? -4.607 4.630 18.613 1.00 91.00 151 GLY A CA 1
ATOM 1113 C C . GLY A 1 151 ? -5.339 5.896 19.066 1.00 91.00 151 GLY A C 1
ATOM 1114 O O . GLY A 1 151 ? -4.750 6.730 19.749 1.00 91.00 151 GLY A O 1
ATOM 1115 N N . GLY A 1 152 ? -6.605 6.063 18.672 1.00 90.69 152 GLY A N 1
ATOM 1116 C CA . GLY A 1 152 ? -7.397 7.244 19.001 1.00 90.69 152 GLY A CA 1
ATOM 1117 C C . GLY A 1 152 ? -7.817 7.286 20.470 1.00 90.69 152 GLY A C 1
ATOM 1118 O O . GLY A 1 152 ? -7.808 6.272 21.171 1.00 90.69 152 GLY A O 1
ATOM 1119 N N . THR A 1 153 ? -8.230 8.463 20.934 1.00 94.38 153 THR A N 1
ATOM 1120 C CA . THR A 1 153 ? -8.888 8.613 22.236 1.00 94.38 153 THR A CA 1
ATOM 1121 C C . THR A 1 153 ? -10.317 8.091 22.147 1.00 94.38 153 THR A C 1
ATOM 1123 O O . THR A 1 153 ? -11.077 8.516 21.277 1.00 94.38 153 THR A O 1
ATOM 1126 N N . LEU A 1 154 ? -10.689 7.192 23.054 1.00 94.94 154 LEU A N 1
ATOM 1127 C CA . LEU A 1 154 ? -12.035 6.634 23.145 1.00 94.94 154 LEU A CA 1
ATOM 1128 C C . LEU A 1 154 ? -12.771 7.211 24.353 1.00 94.94 154 LEU A C 1
ATOM 1130 O O . LEU A 1 154 ? -12.155 7.585 25.353 1.00 94.94 154 LEU A O 1
ATOM 1134 N N . GLN A 1 155 ? -14.097 7.235 24.267 1.00 95.06 155 GLN A N 1
ATOM 1135 C CA . GLN A 1 155 ? -14.973 7.469 25.408 1.00 95.06 155 GLN A CA 1
ATOM 1136 C C . GLN A 1 155 ? -15.763 6.198 25.685 1.00 95.06 155 GLN A C 1
ATOM 1138 O O . GLN A 1 155 ? -16.387 5.640 24.785 1.00 95.06 155 GLN A O 1
ATOM 1143 N N . VAL A 1 156 ? -15.710 5.735 26.929 1.00 94.38 156 VAL A N 1
ATOM 1144 C CA . VAL A 1 156 ? -16.392 4.519 27.374 1.00 94.38 156 VAL A CA 1
ATOM 1145 C C . VAL A 1 156 ? -17.293 4.859 28.550 1.00 94.38 156 VAL A C 1
ATOM 1147 O O . VAL A 1 156 ? -16.881 5.571 29.460 1.00 94.38 156 VAL A O 1
ATOM 1150 N N . GLY A 1 157 ? -18.533 4.392 28.519 1.00 93.25 157 GLY A N 1
ATOM 1151 C CA . GLY A 1 157 ? -19.524 4.607 29.570 1.00 93.25 157 GLY A CA 1
ATOM 1152 C C . GLY A 1 157 ? -20.371 3.356 29.743 1.00 93.25 157 GLY A C 1
ATOM 1153 O O . GLY A 1 157 ? -20.329 2.457 28.901 1.00 93.25 157 GLY A O 1
ATOM 1154 N N . VAL A 1 158 ? -21.115 3.296 30.841 1.00 92.12 158 VAL A N 1
ATOM 1155 C CA . VAL A 1 158 ? -22.058 2.209 31.114 1.00 92.12 158 VAL A CA 1
ATOM 1156 C C . VAL A 1 158 ? -23.453 2.809 31.123 1.00 92.12 158 VAL A C 1
ATOM 1158 O O . VAL A 1 158 ? -23.706 3.784 31.831 1.00 92.12 158 VAL A O 1
ATOM 1161 N N . PHE A 1 159 ? -24.345 2.225 30.336 1.00 91.69 159 PHE A N 1
ATOM 1162 C CA . PHE A 1 159 ? -25.721 2.675 30.177 1.00 91.69 159 PHE A CA 1
ATOM 1163 C C . PHE A 1 159 ? -26.660 1.485 30.354 1.00 91.69 159 PHE A C 1
ATOM 1165 O O . PHE A 1 159 ? -26.248 0.332 30.191 1.00 91.69 159 PHE A O 1
ATOM 1172 N N . THR A 1 160 ? -27.915 1.761 30.686 1.00 89.06 160 THR A N 1
ATOM 1173 C CA . THR A 1 160 ? -28.988 0.767 30.598 1.00 89.06 160 THR A CA 1
ATOM 1174 C C . THR A 1 160 ? -29.148 0.270 29.159 1.00 89.06 160 THR A C 1
ATOM 1176 O O . THR A 1 160 ? -28.662 0.886 28.212 1.00 89.06 160 THR A O 1
ATOM 1179 N N . VAL A 1 161 ? -29.804 -0.879 28.978 1.00 85.88 161 VAL A N 1
ATOM 1180 C CA . VAL A 1 161 ? -29.924 -1.550 27.665 1.00 85.88 161 VAL A CA 1
ATOM 1181 C C . VAL A 1 161 ? -30.644 -0.687 26.620 1.00 85.88 161 VAL A C 1
ATOM 1183 O O . VAL A 1 161 ? -30.340 -0.788 25.434 1.00 85.88 161 VAL A O 1
ATOM 1186 N N . ASP A 1 162 ? -31.570 0.167 27.055 1.00 88.50 162 ASP A N 1
ATOM 1187 C CA . ASP A 1 162 ? -32.245 1.169 26.219 1.00 88.50 162 ASP A CA 1
ATOM 1188 C C . ASP A 1 162 ? -31.340 2.357 25.836 1.00 88.50 162 ASP A C 1
ATOM 1190 O O . ASP A 1 162 ? -31.656 3.092 24.907 1.00 88.50 162 ASP A O 1
ATOM 1194 N N . GLY A 1 163 ? -30.187 2.515 26.494 1.00 83.88 163 GLY A N 1
ATOM 1195 C CA . GLY A 1 163 ? -29.225 3.593 26.277 1.00 83.88 163 GLY A CA 1
ATOM 1196 C C . GLY A 1 163 ? -29.594 4.917 26.951 1.00 83.88 163 GLY A C 1
ATOM 1197 O O . GLY A 1 163 ? -28.798 5.855 26.899 1.00 83.88 163 GLY A O 1
ATOM 1198 N N . ASP A 1 164 ? -30.755 4.996 27.603 1.00 84.38 164 ASP A N 1
ATOM 1199 C CA . ASP A 1 164 ? -31.325 6.258 28.085 1.00 84.38 164 ASP A CA 1
ATOM 1200 C C . ASP A 1 164 ? -30.820 6.647 29.482 1.00 84.38 164 ASP A C 1
ATOM 1202 O O . ASP A 1 164 ? -30.694 7.833 29.799 1.00 84.38 164 ASP A O 1
ATOM 1206 N N . THR A 1 165 ? -30.479 5.667 30.326 1.00 89.00 165 THR A N 1
ATOM 1207 C CA . THR A 1 165 ? -29.980 5.920 31.683 1.00 89.00 165 THR A CA 1
ATOM 1208 C C . THR A 1 165 ? -28.478 5.688 31.762 1.00 89.00 165 THR A C 1
ATOM 1210 O O . THR A 1 165 ? -27.965 4.612 31.458 1.00 89.00 165 THR A O 1
ATOM 1213 N N . THR A 1 166 ? -27.752 6.709 32.219 1.00 91.69 166 THR A N 1
ATOM 1214 C CA . THR A 1 166 ? -26.312 6.611 32.482 1.00 91.69 166 THR A CA 1
ATOM 1215 C C . THR A 1 166 ? -26.072 5.939 33.834 1.00 91.69 166 THR A C 1
ATOM 1217 O O . THR A 1 166 ? -26.414 6.503 34.870 1.00 91.69 166 THR A O 1
ATOM 1220 N N . LEU A 1 167 ? -25.443 4.763 33.822 1.00 89.94 167 LEU A N 1
ATOM 1221 C CA . LEU A 1 167 ? -25.021 4.029 35.023 1.00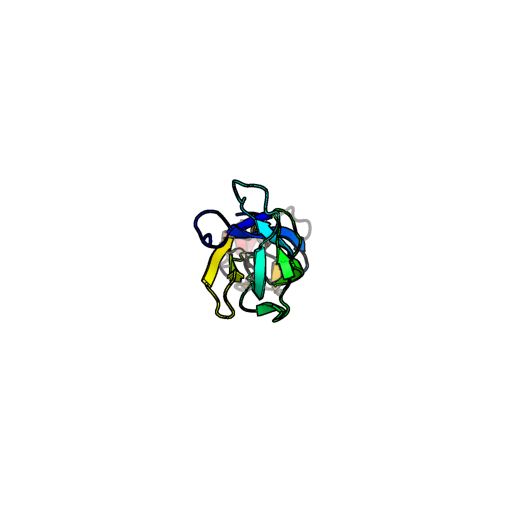 89.94 167 LEU A CA 1
ATOM 1222 C C . LEU A 1 167 ? -23.592 4.411 35.437 1.00 89.94 167 LEU A C 1
ATOM 1224 O O . LEU A 1 167 ? -23.294 4.541 36.620 1.00 89.94 167 LEU A O 1
ATOM 1228 N N . ALA A 1 168 ? -22.722 4.657 34.453 1.00 91.81 168 ALA A N 1
ATOM 1229 C CA . ALA A 1 168 ? -21.418 5.280 34.639 1.00 91.81 168 ALA A CA 1
ATOM 1230 C C . ALA A 1 168 ? -21.143 6.250 33.488 1.00 91.81 168 ALA A C 1
ATOM 1232 O O . ALA A 1 168 ? -21.216 5.872 32.314 1.00 91.81 168 ALA A O 1
ATOM 1233 N N . ALA A 1 169 ? -20.819 7.499 33.829 1.00 92.00 169 ALA A N 1
ATOM 1234 C CA . ALA A 1 169 ? -20.565 8.545 32.843 1.00 92.00 169 ALA A CA 1
ATOM 1235 C C . ALA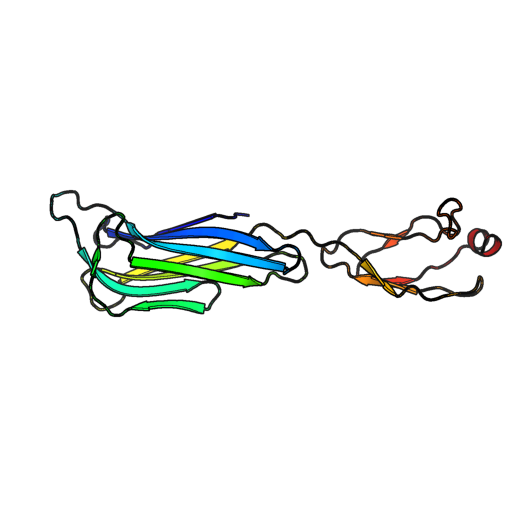 A 1 169 ? -19.358 8.209 31.955 1.00 92.00 169 ALA A C 1
ATOM 1237 O O . ALA A 1 169 ? -18.510 7.390 32.318 1.00 92.00 169 ALA A O 1
ATOM 1238 N N . TYR A 1 170 ? -19.264 8.872 30.799 1.00 94.75 170 TYR A N 1
ATOM 1239 C CA . TYR A 1 170 ? -18.148 8.675 29.881 1.00 94.75 170 TYR A CA 1
ATOM 1240 C C . TYR A 1 170 ? -16.797 8.935 30.548 1.00 94.75 170 TYR A C 1
ATOM 1242 O O . TYR A 1 170 ? -16.569 9.963 31.187 1.00 94.75 170 TYR A O 1
ATOM 1250 N N . ARG A 1 171 ? -15.872 8.007 30.323 1.00 94.94 171 ARG A N 1
ATOM 1251 C CA . ARG A 1 171 ? -14.485 8.059 30.769 1.00 94.94 171 ARG A CA 1
ATOM 1252 C C . ARG A 1 171 ? -13.572 7.950 29.565 1.00 94.94 171 ARG A C 1
ATOM 1254 O O . ARG A 1 171 ? -13.866 7.232 28.609 1.00 94.94 171 ARG A O 1
ATOM 1261 N N . THR A 1 172 ? -12.458 8.662 29.619 1.00 96.00 172 THR A N 1
ATOM 1262 C CA . THR A 1 172 ? -11.443 8.605 28.571 1.00 96.00 172 THR A CA 1
ATOM 1263 C C . THR A 1 172 ? -10.680 7.289 28.656 1.00 96.00 172 THR A C 1
ATOM 1265 O O . THR A 1 172 ? -10.140 6.951 29.709 1.00 96.00 172 THR A O 1
ATOM 1268 N N . ALA A 1 173 ? -10.600 6.574 27.537 1.00 95.00 173 ALA A N 1
ATOM 1269 C CA . ALA A 1 173 ? -9.845 5.339 27.407 1.00 95.00 173 ALA A CA 1
ATOM 1270 C C . ALA A 1 173 ? -8.875 5.407 26.220 1.00 95.00 173 ALA A C 1
ATOM 1272 O O . ALA A 1 173 ? -9.157 6.008 25.182 1.00 95.00 173 ALA A O 1
ATOM 1273 N N . THR A 1 174 ? -7.721 4.768 26.380 1.00 93.62 174 THR A N 1
ATOM 1274 C CA . THR A 1 174 ? -6.697 4.578 25.345 1.00 93.62 174 THR A CA 1
ATOM 1275 C C . THR A 1 174 ? -6.171 3.142 25.427 1.00 93.62 174 THR A C 1
ATOM 1277 O O . THR A 1 174 ? -6.511 2.396 26.346 1.00 93.62 174 THR A O 1
ATOM 1280 N N . GLY A 1 175 ? -5.358 2.716 24.459 1.00 93.56 175 GLY A N 1
ATOM 1281 C CA . GLY A 1 175 ? -4.817 1.353 24.445 1.00 93.56 175 GLY A CA 1
ATOM 1282 C C . GLY A 1 175 ? -5.853 0.320 24.000 1.00 93.56 175 GLY A C 1
ATOM 1283 O O . GLY A 1 175 ? -6.528 0.541 23.000 1.00 93.56 175 GLY A O 1
ATOM 1284 N N . SER A 1 176 ? -5.950 -0.810 24.703 1.00 95.69 176 SER A N 1
ATOM 1285 C CA . SER A 1 176 ? -6.773 -1.970 24.308 1.00 95.69 176 SER A CA 1
ATOM 1286 C C . SER A 1 176 ? -7.783 -2.434 25.364 1.00 95.69 176 SER A C 1
ATOM 1288 O O . SER A 1 176 ? -8.458 -3.447 25.185 1.00 95.69 176 SER A O 1
ATOM 1290 N N . SER A 1 177 ? -7.875 -1.743 26.500 1.00 96.69 177 SER A N 1
ATOM 1291 C CA . SER A 1 177 ? -8.844 -2.078 27.545 1.00 96.69 177 SER A CA 1
ATOM 1292 C C . SER A 1 177 ? -9.088 -0.910 28.487 1.00 96.69 177 SER A C 1
ATOM 1294 O O . SER A 1 177 ? -8.291 0.026 28.550 1.00 96.69 177 SER A O 1
ATOM 1296 N N . TYR A 1 178 ? -10.182 -0.986 29.238 1.00 97.31 178 TYR A N 1
ATOM 1297 C CA . TYR A 1 178 ? -10.492 -0.051 30.309 1.00 97.31 178 TYR A CA 1
ATOM 1298 C C . TYR A 1 178 ? -11.172 -0.788 31.464 1.00 97.31 178 TYR A C 1
ATOM 1300 O O . TYR A 1 178 ? -12.120 -1.542 31.243 1.00 97.31 178 TYR A O 1
ATOM 1308 N N . THR A 1 179 ? -10.697 -0.562 32.689 1.00 96.12 179 THR A N 1
ATOM 1309 C CA . THR A 1 179 ? -11.327 -1.081 33.910 1.00 96.12 179 THR A CA 1
ATOM 1310 C C . THR A 1 179 ? -12.097 0.040 34.587 1.00 96.12 179 THR A C 1
ATOM 1312 O O . THR A 1 179 ? -11.523 1.075 34.930 1.00 96.12 179 THR A O 1
ATOM 1315 N N . PHE A 1 180 ? -13.395 -0.161 34.796 1.00 94.25 180 PHE A N 1
ATOM 1316 C CA . PHE A 1 180 ? -14.227 0.798 35.504 1.00 94.25 180 PHE A CA 1
ATOM 1317 C C . PHE A 1 180 ? -14.014 0.694 37.012 1.00 94.25 180 PHE A C 1
ATOM 1319 O O . PHE A 1 180 ? -14.242 -0.346 37.624 1.00 94.25 180 PHE A O 1
ATOM 1326 N N . THR A 1 181 ? -13.651 1.820 37.618 1.00 90.44 181 THR A N 1
ATOM 1327 C CA . THR A 1 181 ? -13.763 2.043 39.063 1.00 90.44 181 THR A CA 1
ATOM 1328 C C . THR A 1 181 ? -15.025 2.853 39.334 1.00 90.44 181 THR A C 1
ATOM 1330 O O . THR A 1 181 ? -15.042 4.054 39.059 1.00 90.44 181 THR A O 1
ATOM 1333 N N . PHE A 1 182 ? -16.100 2.225 39.802 1.00 89.81 182 PHE A N 1
ATOM 1334 C CA . PHE A 1 182 ? -17.353 2.932 40.087 1.00 89.81 182 PHE A CA 1
ATOM 1335 C C . PHE A 1 182 ? -17.270 3.754 41.378 1.00 89.81 182 PHE A C 1
ATOM 1337 O O . PHE A 1 182 ? -16.750 3.292 42.397 1.00 89.81 182 PHE A O 1
ATOM 1344 N N . THR A 1 183 ? -17.803 4.971 41.330 1.00 89.50 183 THR A N 1
ATOM 1345 C CA . THR A 1 183 ? -18.041 5.829 42.495 1.00 89.50 183 THR A CA 1
ATOM 1346 C C . THR A 1 183 ? -19.184 5.275 43.347 1.00 89.50 183 THR A C 1
ATOM 1348 O O . THR A 1 183 ? -20.006 4.498 42.865 1.00 89.50 183 THR A O 1
ATOM 1351 N N . SER A 1 184 ? -19.286 5.695 44.611 1.00 87.81 184 SER A N 1
ATOM 1352 C CA . SER A 1 184 ? -20.384 5.261 45.491 1.00 87.81 184 SER A CA 1
ATOM 1353 C C . SER A 1 184 ? -21.769 5.606 44.931 1.00 87.81 184 SER A C 1
ATOM 1355 O O . SER A 1 184 ? -22.700 4.830 45.106 1.00 87.81 184 SER A O 1
ATOM 1357 N N . THR A 1 185 ? -21.896 6.737 44.229 1.00 86.94 185 THR A N 1
ATOM 1358 C CA . THR A 1 185 ? -23.147 7.144 43.572 1.00 86.94 185 THR A CA 1
ATOM 1359 C C . THR A 1 185 ? -23.485 6.242 42.390 1.00 86.94 185 THR A C 1
ATOM 1361 O O . THR A 1 185 ? -24.623 5.811 42.273 1.00 86.94 185 THR A O 1
ATOM 1364 N N . GLU A 1 186 ? -22.510 5.922 41.532 1.00 89.88 186 GLU A N 1
ATOM 1365 C CA . GLU A 1 186 ? -22.725 5.003 40.403 1.00 89.88 186 GLU A CA 1
ATOM 1366 C C . GLU A 1 186 ? -23.118 3.606 40.904 1.00 89.88 186 GLU A C 1
ATOM 1368 O O . GLU A 1 186 ? -24.049 3.011 40.378 1.00 89.88 186 GLU A O 1
ATOM 1373 N N . LYS A 1 187 ? -22.487 3.118 41.982 1.00 86.31 187 LYS A N 1
ATOM 1374 C CA . LYS A 1 187 ? -22.840 1.827 42.597 1.00 86.31 187 LYS A CA 1
ATOM 1375 C C . LYS A 1 187 ? -24.264 1.771 43.140 1.00 86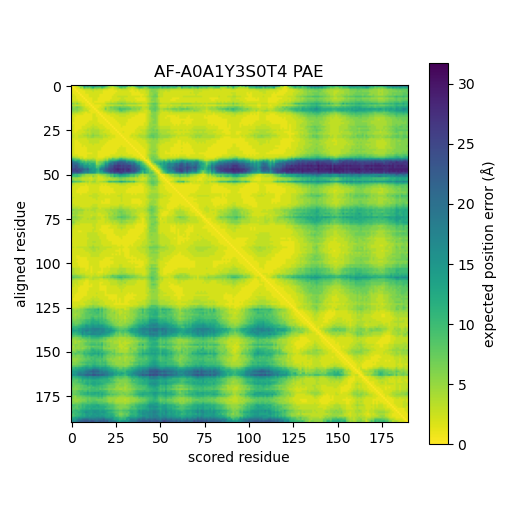.31 187 LYS A C 1
ATOM 1377 O O . LYS A 1 187 ? -24.862 0.710 43.111 1.00 86.31 187 LYS A O 1
ATOM 1382 N N . ALA A 1 188 ? -24.805 2.886 43.626 1.00 84.06 188 ALA A N 1
ATOM 1383 C CA . ALA A 1 188 ? -26.183 2.937 44.113 1.00 84.06 188 ALA A CA 1
ATOM 1384 C C . ALA A 1 188 ? -27.231 2.850 42.985 1.00 84.06 188 ALA A C 1
ATOM 1386 O O . ALA A 1 188 ? -28.404 2.627 43.273 1.00 84.06 188 ALA A O 1
ATOM 1387 N N . ASN A 1 189 ? -26.812 3.044 41.729 1.00 79.19 189 ASN A N 1
ATOM 1388 C CA . ASN A 1 189 ? -27.677 3.047 40.550 1.00 79.19 189 ASN A CA 1
ATOM 1389 C C . ASN A 1 189 ? -27.526 1.781 39.680 1.00 79.19 189 ASN A C 1
ATOM 1391 O O . ASN A 1 189 ? -28.244 1.669 38.687 1.00 79.19 189 ASN A O 1
ATOM 1395 N N . LEU A 1 190 ? -26.585 0.884 40.012 1.00 79.56 190 LEU A N 1
ATOM 1396 C CA . LEU A 1 190 ? -26.332 -0.405 39.344 1.00 79.56 190 LEU A CA 1
ATOM 1397 C C . LEU A 1 190 ? -27.226 -1.513 39.911 1.00 79.56 190 LEU A C 1
ATOM 1399 O O . LEU A 1 190 ? -27.655 -2.364 39.101 1.00 79.56 190 LEU A O 1
#

pLDDT: mean 92.89, std 7.82, range [57.22, 98.81]

Sequence (190 aa):
MALSGSLTTNAYGGVRSLTLTWSATQSVSGNTSTVNWTLSGSGSTANNNPWYMTGPTKVVIDGTQVHYSTSRIQLRSGTVVASGSRTITHNSDGAKTFSIRIEGAIYTTSVNCTAEQSFTLNQIPRGATITSAPNFKDTDSPKIEFSNPAGGTLQVGVFTVDGDTTLAAYRTATGSSYTFTFTSTEKANL

Radius of gyration: 27.43 Å; Cα contacts (8 Å, |Δi|>4): 440; chains: 1; bounding box: 58×26×81 Å